Protein AF-0000000065904535 (afdb_homodimer)

Secondary structure (DSSP, 8-state):
-----PPP-HHHHHHHTT----HHHHHHHHHHHH--S---HHHHHHHHHHH-TT--HHHHHHHHHHHHHTTSEEEE--TTS--EEEETTSPP-EEEEETTT--EEEE--HHHHHHHHHHHHHTTEEEEEEEEEEEEEE---/-----PPP-HHHHHHHTT----HHHHHHHHHHHH--S---HHHHHHHHHHH-TT--HHHHHHHHHHHHHTTSEEEE--TTS--EEEETTSPP-EEEEETTT--EEEE--HHHHHHHHHHHHHTTEEEEEEEEEEEEEE---

pLDDT: mean 90.61, std 12.24, range [27.98, 98.56]

Foldseek 3Di:
DPPPLDQDPLVVLCVVVVHDCDPLLVLLSVCQSPDDWFDALVVSVVSSCVVPVVDDSVNSVVSVVSCVVSVQKDWDDDPPDGITIHGNRDDDWAWEAAPPPRTIDTDDDPVVVVVVQVVQVVVPHGDPDDYDYHYDHDDDD/DPPPLDQDPLVVLCVVVVHDDDPLLVLLVVCQSPDDWFDALVVSVVSSCVVPVVDDSVNSVVSVVSCVVSQQKDWDDDPPDGITIHGRRDDDWAWEAAPPPRTIDTDDDPVVVVVVQVVQVVVPHGDPDDYDYHYDHDDDD

Solvent-accessible surface area (backbone atoms only — not comparable to full-atom values): 16305 Å² total; per-residue (Å²): 128,82,67,74,74,61,72,68,58,60,66,57,54,38,46,75,70,71,42,81,82,44,71,66,53,50,49,49,47,51,51,57,71,67,56,85,58,46,49,34,68,67,54,51,36,55,57,39,32,73,76,40,73,83,57,50,64,64,57,48,52,52,53,50,50,55,36,36,76,69,57,52,34,40,79,41,77,51,89,95,53,72,49,25,37,37,71,52,49,61,78,88,65,35,40,36,34,31,72,83,80,64,49,56,44,79,46,79,51,70,66,53,51,50,51,51,50,52,52,36,44,75,74,45,27,40,77,77,50,71,47,46,41,37,37,21,40,71,55,81,126,128,81,68,74,73,62,72,67,58,60,66,56,55,38,46,74,68,71,42,82,84,45,72,66,53,49,49,48,48,52,50,58,72,68,56,85,61,46,48,33,70,65,54,51,36,54,58,38,32,75,77,40,73,81,56,48,64,65,57,49,52,53,52,50,50,54,35,36,77,69,57,50,33,40,78,41,76,51,89,96,55,73,50,25,38,38,72,51,49,60,79,87,66,35,39,36,34,31,70,84,82,65,48,56,45,79,44,79,52,71,67,54,51,50,50,51,50,52,53,37,43,76,72,45,27,40,75,76,50,72,48,48,42,35,37,22,40,71,54,81,126

Nearest PDB structures (foldseek):
  4raz-assembly1_A  TM=8.937E-01  e=3.074E-16  Magnetospirillum gryphiswaldense MSR-1 v2
  5fd6-assembly2_C  TM=8.976E-01  e=1.213E-15  Rhizobium leguminosarum bv. viciae
  4rb2-assembly1_D  TM=8.023E-01  e=1.006E-15  Magnetospirillum gryphiswaldense MSR-1 v2
  5fd5-assembly2_B  TM=6.521E-01  e=1.140E-15  Rhizobium leguminosarum bv. viciae
  4ray-assembly1_B  TM=5.799E-01  e=1.291E-15  Magnetospirillum gryphiswaldense MSR-1 v2

Organism: Brucella suis biovar 1 (strain 1330) (NCBI:txid204722)

Radius of gyration: 22.16 Å; Cα contacts (8 Å, |Δi|>4): 409; chains: 2; bounding box: 50×58×60 Å

Structure (mmCIF, N/CA/C/O backbone):
data_AF-0000000065904535-model_v1
#
loop_
_entity.id
_entity.type
_entity.pdbx_description
1 polymer 'Ferric uptake regulation protein'
#
loop_
_atom_site.group_PDB
_atom_site.id
_atom_site.type_symbol
_atom_site.label_atom_id
_atom_site.label_alt_id
_atom_site.label_comp_id
_atom_site.label_asym_id
_atom_site.label_entity_id
_atom_site.label_seq_id
_atom_site.pdbx_PDB_ins_code
_atom_site.Cartn_x
_atom_site.Cartn_y
_atom_site.Cartn_z
_atom_site.occupancy
_atom_site.B_iso_or_equiv
_atom_site.auth_seq_id
_atom_site.auth_comp_id
_atom_site.auth_asym_id
_atom_site.auth_atom_id
_atom_site.pdbx_PDB_model_num
ATOM 1 N N . MET A 1 1 ? -24.844 -19.578 -5.465 1 28.11 1 MET A N 1
ATOM 2 C CA . MET A 1 1 ? -24.016 -20.562 -6.156 1 28.11 1 MET A CA 1
ATOM 3 C C . MET A 1 1 ? -22.562 -20.094 -6.207 1 28.11 1 MET A C 1
ATOM 5 O O . MET A 1 1 ? -22.266 -19.031 -6.742 1 28.11 1 MET A O 1
ATOM 9 N N . ASN A 1 2 ? -21.703 -20.344 -5.258 1 34.56 2 ASN A N 1
ATOM 10 C CA . ASN A 1 2 ? -20.297 -19.953 -5.18 1 34.56 2 ASN A CA 1
ATOM 11 C C . ASN A 1 2 ? -19.547 -20.297 -6.465 1 34.56 2 ASN A C 1
ATOM 13 O O . ASN A 1 2 ? -19.438 -21.469 -6.828 1 34.56 2 ASN A O 1
ATOM 17 N N . LYS A 1 3 ? -19.891 -19.641 -7.477 1 41.75 3 LYS A N 1
ATOM 18 C CA . LYS A 1 3 ? -19.25 -20.062 -8.719 1 41.75 3 LYS A CA 1
ATOM 19 C C . LYS A 1 3 ? -17.844 -20.594 -8.477 1 41.75 3 LYS A C 1
ATOM 21 O O . LYS A 1 3 ? -17.047 -19.953 -7.773 1 41.75 3 LYS A O 1
ATOM 26 N N . PRO A 1 4 ? -17.594 -21.781 -8.836 1 43.75 4 PRO A N 1
ATOM 27 C CA . PRO A 1 4 ? -16.25 -22.344 -8.625 1 43.75 4 PRO A CA 1
ATOM 28 C C . PRO A 1 4 ? -15.141 -21.422 -9.125 1 43.75 4 PRO A C 1
ATOM 30 O O . PRO A 1 4 ? -15.352 -20.656 -10.078 1 43.75 4 PRO A O 1
ATOM 33 N N . TYR A 1 5 ? -14.242 -20.938 -8.305 1 53.03 5 TYR A N 1
ATOM 34 C CA . TYR A 1 5 ? -13.109 -20.094 -8.625 1 53.03 5 TYR A CA 1
ATOM 35 C C . TYR A 1 5 ? -12.367 -20.609 -9.852 1 53.03 5 TYR A C 1
ATOM 37 O O . TYR A 1 5 ? -11.953 -21.766 -9.891 1 53.03 5 TYR A O 1
ATOM 45 N N . THR A 1 6 ? -12.789 -20.25 -11.102 1 58.94 6 THR A N 1
ATOM 46 C CA . THR A 1 6 ? -12.008 -20.672 -12.258 1 58.94 6 THR A CA 1
ATOM 47 C C . THR A 1 6 ? -10.812 -19.75 -12.477 1 58.94 6 THR A C 1
ATOM 49 O O . THR A 1 6 ? -10.953 -18.531 -12.445 1 58.94 6 THR A O 1
ATOM 52 N N . LYS A 1 7 ? -9.586 -20.297 -12.367 1 69.38 7 LYS A N 1
ATOM 53 C CA . LYS A 1 7 ? -8.352 -19.594 -12.695 1 69.38 7 LYS A CA 1
ATOM 54 C C . LYS A 1 7 ? -8.469 -18.891 -14.047 1 69.38 7 LYS A C 1
ATOM 56 O O . LYS A 1 7 ? -9.039 -19.438 -14.984 1 69.38 7 LYS A O 1
ATOM 61 N N . PRO A 1 8 ? -8.172 -17.609 -14.031 1 71.75 8 PRO A N 1
ATOM 62 C CA . PRO A 1 8 ? -8.203 -16.938 -15.328 1 71.75 8 PRO A CA 1
ATOM 63 C C . PRO A 1 8 ? -7.438 -17.703 -16.406 1 71.75 8 PRO A C 1
ATOM 65 O O . PRO A 1 8 ? -6.426 -18.344 -16.109 1 71.75 8 PRO A O 1
ATOM 68 N N . ASP A 1 9 ? -8.062 -17.781 -17.531 1 84.44 9 ASP A N 1
ATOM 69 C CA . ASP A 1 9 ? -7.34 -18.281 -18.688 1 84.44 9 ASP A CA 1
ATOM 70 C C . ASP A 1 9 ? -6.363 -17.234 -19.219 1 84.44 9 ASP A C 1
ATOM 72 O O . ASP A 1 9 ? -6.73 -16.406 -20.062 1 84.44 9 ASP A O 1
ATOM 76 N N . TYR A 1 10 ? -5.078 -17.281 -18.719 1 89.56 10 TYR A N 1
ATOM 77 C CA . TYR A 1 10 ? -4.074 -16.281 -19.062 1 89.56 10 TYR A CA 1
ATOM 78 C C . TYR A 1 10 ? -3.842 -16.234 -20.562 1 89.56 10 TYR A C 1
ATOM 80 O O . TYR A 1 10 ? -3.668 -15.164 -21.141 1 89.56 10 TYR A O 1
ATOM 88 N N . GLU A 1 11 ? -3.854 -17.391 -21.141 1 91 11 GLU A N 1
ATOM 89 C CA . GLU A 1 11 ? -3.643 -17.453 -22.578 1 91 11 GLU A CA 1
ATOM 90 C C . GLU A 1 11 ? -4.754 -16.719 -23.328 1 91 11 GLU A C 1
ATOM 92 O O . GLU A 1 11 ? -4.488 -15.969 -24.266 1 91 11 GLU A O 1
ATOM 97 N N . GLN A 1 12 ? -5.91 -16.984 -22.906 1 91.56 12 GLN A N 1
ATOM 98 C CA . GLN A 1 12 ? -7.051 -16.328 -23.531 1 91.56 12 GLN A CA 1
ATOM 99 C C . GLN A 1 12 ? -6.984 -14.812 -23.344 1 91.56 12 GLN A C 1
ATOM 101 O O . GLN A 1 12 ? -7.336 -14.055 -24.266 1 91.56 12 GLN A O 1
ATOM 106 N N . GLU A 1 13 ? -6.566 -14.477 -22.172 1 90.75 13 GLU A N 1
ATOM 107 C CA . GLU A 1 13 ? -6.449 -13.039 -21.922 1 90.75 13 GLU A CA 1
ATOM 108 C C . GLU A 1 13 ? -5.434 -12.391 -22.844 1 90.75 13 GLU A C 1
ATOM 110 O O . GLU A 1 13 ? -5.664 -11.289 -23.344 1 90.75 13 GLU A O 1
ATOM 115 N N . LEU A 1 14 ? -4.301 -13.016 -23.094 1 92.25 14 LEU A N 1
ATOM 116 C CA . LEU A 1 14 ? -3.283 -12.492 -24 1 92.25 14 LEU A CA 1
ATOM 117 C C . LEU A 1 14 ? -3.789 -12.484 -25.438 1 92.25 14 LEU A C 1
ATOM 119 O O . LEU A 1 14 ? -3.557 -11.516 -26.172 1 92.25 14 LEU A O 1
ATOM 123 N N . ARG A 1 15 ? -4.539 -13.461 -25.812 1 92 15 ARG A N 1
ATOM 124 C CA . ARG A 1 15 ? -5.098 -13.523 -27.156 1 92 15 ARG A CA 1
ATOM 125 C C . ARG A 1 15 ? -6.094 -12.391 -27.391 1 92 15 ARG A C 1
ATOM 127 O O . ARG A 1 15 ? -6.102 -11.773 -28.453 1 92 15 ARG A O 1
ATOM 134 N N . ARG A 1 16 ? -6.824 -12.164 -26.422 1 90.44 16 ARG A N 1
ATOM 135 C CA . ARG A 1 16 ? -7.812 -11.094 -26.5 1 90.44 16 ARG A CA 1
ATOM 136 C C . ARG A 1 16 ? -7.137 -9.734 -26.641 1 90.44 16 ARG A C 1
ATOM 138 O O . ARG A 1 16 ? -7.703 -8.812 -27.234 1 90.44 16 ARG A O 1
ATOM 145 N N . ALA A 1 17 ? -5.98 -9.703 -26.141 1 88.81 17 ALA A N 1
ATOM 146 C CA . ALA A 1 17 ? -5.207 -8.469 -26.234 1 88.81 17 ALA A CA 1
ATOM 147 C C . ALA A 1 17 ? -4.461 -8.383 -27.562 1 88.81 17 ALA A C 1
ATOM 149 O O . ALA A 1 17 ? -3.719 -7.43 -27.797 1 88.81 17 ALA A O 1
ATOM 150 N N . GLY A 1 18 ? -4.547 -9.422 -28.406 1 92.31 18 GLY A N 1
ATOM 151 C CA . GLY A 1 18 ? -3.881 -9.43 -29.703 1 92.31 18 GLY A CA 1
ATOM 152 C C . GLY A 1 18 ? -2.428 -9.859 -29.609 1 92.31 18 GLY A C 1
ATOM 153 O O . GLY A 1 18 ? -1.636 -9.562 -30.516 1 92.31 18 GLY A O 1
ATOM 154 N N . VAL A 1 19 ? -2.137 -10.445 -28.516 1 93.25 19 VAL A N 1
ATOM 155 C CA . VAL A 1 19 ? -0.746 -10.836 -28.312 1 93.25 19 VAL A CA 1
ATOM 156 C C . VAL A 1 19 ? -0.559 -12.305 -28.688 1 93.25 19 VAL A C 1
ATOM 158 O O . VAL A 1 19 ? -1.355 -13.156 -28.281 1 93.25 19 VAL A O 1
ATOM 161 N N . ARG A 1 20 ? 0.466 -12.562 -29.484 1 93.44 20 ARG A N 1
ATOM 162 C CA . ARG A 1 20 ? 0.804 -13.93 -29.875 1 93.44 20 ARG A CA 1
ATOM 163 C C . ARG A 1 20 ? 1.342 -14.711 -28.688 1 93.44 20 ARG A C 1
ATOM 165 O O . ARG A 1 20 ? 2.139 -14.195 -27.891 1 93.44 20 ARG A O 1
ATOM 172 N N . ILE A 1 21 ? 0.917 -15.938 -28.656 1 96 21 ILE A N 1
ATOM 173 C CA . ILE A 1 21 ? 1.426 -16.812 -27.609 1 96 21 ILE A CA 1
ATOM 174 C C . ILE A 1 21 ? 2.674 -17.547 -28.109 1 96 21 ILE A C 1
ATOM 176 O O . ILE A 1 21 ? 2.574 -18.547 -28.812 1 96 21 ILE A O 1
ATOM 180 N N . THR A 1 22 ? 3.793 -17.062 -27.734 1 95.81 22 THR A N 1
ATOM 181 C CA . THR A 1 22 ? 5.066 -17.688 -28.047 1 95.81 22 THR A CA 1
ATOM 182 C C . THR A 1 22 ? 5.438 -18.719 -26.984 1 95.81 22 THR A C 1
ATOM 184 O O . THR A 1 22 ? 4.762 -18.828 -25.953 1 95.81 22 THR A O 1
ATOM 187 N N . ARG A 1 23 ? 6.418 -19.484 -27.266 1 95.94 23 ARG A N 1
ATOM 188 C CA . ARG A 1 23 ? 6.867 -20.484 -26.312 1 95.94 23 ARG A CA 1
ATOM 189 C C . ARG A 1 23 ? 7.281 -19.828 -25 1 95.94 23 ARG A C 1
ATOM 191 O O . ARG A 1 23 ? 6.852 -20.266 -23.922 1 95.94 23 ARG A O 1
ATOM 198 N N . PRO A 1 24 ? 8.047 -18.75 -25.047 1 96.69 24 PRO A N 1
ATOM 199 C CA . PRO A 1 24 ? 8.406 -18.094 -23.781 1 96.69 24 PRO A CA 1
ATOM 200 C C . PRO A 1 24 ? 7.188 -17.625 -23 1 96.69 24 PRO A C 1
ATOM 202 O O . PRO A 1 24 ? 7.117 -17.844 -21.781 1 96.69 24 PRO A O 1
ATOM 205 N N . ARG A 1 25 ? 6.262 -17.078 -23.641 1 96.56 25 ARG A N 1
ATOM 206 C CA . ARG A 1 25 ? 5.062 -16.594 -22.969 1 96.56 25 ARG A CA 1
ATOM 207 C C . ARG A 1 25 ? 4.281 -17.75 -22.359 1 96.56 25 ARG A C 1
ATOM 209 O O . ARG A 1 25 ? 3.762 -17.641 -21.25 1 96.56 25 ARG A O 1
ATOM 216 N N . ARG A 1 26 ? 4.176 -18.812 -23.078 1 96.38 26 ARG A N 1
ATOM 217 C CA . ARG A 1 26 ? 3.475 -19.984 -22.562 1 96.38 26 ARG A CA 1
ATOM 218 C C . ARG A 1 26 ? 4.121 -20.484 -21.281 1 96.38 26 ARG A C 1
ATOM 220 O O . ARG A 1 26 ? 3.422 -20.844 -20.328 1 96.38 26 ARG A O 1
ATOM 227 N N . ILE A 1 27 ? 5.398 -20.484 -21.234 1 97.31 27 ILE A N 1
ATOM 228 C CA . ILE A 1 27 ? 6.129 -20.922 -20.047 1 97.31 27 ILE A CA 1
ATOM 229 C C . ILE A 1 27 ? 5.793 -20 -18.875 1 97.31 27 ILE A C 1
ATOM 231 O O . ILE A 1 27 ? 5.5 -20.484 -17.766 1 97.31 27 ILE A O 1
ATOM 235 N N . ILE A 1 28 ? 5.805 -18.734 -19.109 1 96.81 28 ILE A N 1
ATOM 236 C CA . ILE A 1 28 ? 5.504 -17.766 -18.078 1 96.81 28 ILE A CA 1
ATOM 237 C C . ILE A 1 28 ? 4.07 -17.938 -17.594 1 96.81 28 ILE A C 1
ATOM 239 O O . ILE A 1 28 ? 3.805 -17.922 -16.391 1 96.81 28 ILE A O 1
ATOM 243 N N . LEU A 1 29 ? 3.154 -18.156 -18.516 1 95.44 29 LEU A N 1
ATOM 244 C CA . LEU A 1 29 ? 1.753 -18.359 -18.172 1 95.44 29 LEU A CA 1
ATOM 245 C C . LEU A 1 29 ? 1.586 -19.609 -17.312 1 95.44 29 LEU A C 1
ATOM 247 O O . LEU A 1 29 ? 0.829 -19.594 -16.344 1 95.44 29 LEU A O 1
ATOM 251 N N . ASN A 1 30 ? 2.299 -20.641 -17.656 1 94.62 30 ASN A N 1
ATOM 252 C CA . ASN A 1 30 ? 2.236 -21.875 -16.875 1 94.62 30 ASN A CA 1
ATOM 253 C C . ASN A 1 30 ? 2.752 -21.672 -15.461 1 94.62 30 ASN A C 1
ATOM 255 O O . ASN A 1 30 ? 2.162 -22.172 -14.5 1 94.62 30 ASN A O 1
ATOM 259 N N . ILE A 1 31 ? 3.818 -20.969 -15.391 1 94.69 31 ILE A N 1
ATOM 260 C CA . ILE A 1 31 ? 4.391 -20.672 -14.078 1 94.69 31 ILE A CA 1
ATOM 261 C C . ILE A 1 31 ? 3.377 -19.891 -13.242 1 94.69 31 ILE A C 1
ATOM 263 O O . ILE A 1 31 ? 3.145 -20.219 -12.078 1 94.69 31 ILE A O 1
ATOM 267 N N . LEU A 1 32 ? 2.734 -18.891 -13.836 1 92.75 32 LEU A N 1
ATOM 268 C CA . LEU A 1 32 ? 1.752 -18.062 -13.133 1 92.75 32 LEU A CA 1
ATOM 269 C C . LEU A 1 32 ? 0.545 -18.906 -12.719 1 92.75 32 LEU A C 1
ATOM 271 O O . LEU A 1 32 ? 0.01 -18.734 -11.625 1 92.75 32 LEU A O 1
ATOM 275 N N . ASN A 1 33 ? 0.202 -19.797 -13.547 1 89 33 ASN A N 1
ATOM 276 C CA . ASN A 1 33 ? -0.932 -20.672 -13.273 1 89 33 ASN A CA 1
ATOM 277 C C . ASN A 1 33 ? -0.672 -21.562 -12.055 1 89 33 ASN A C 1
ATOM 279 O O . ASN A 1 33 ? -1.597 -21.891 -11.305 1 89 33 ASN A O 1
ATOM 283 N N . GLU A 1 34 ? 0.55 -21.859 -11.875 1 88.25 34 GLU A N 1
ATOM 284 C CA . GLU A 1 34 ? 0.904 -22.812 -10.82 1 88.25 34 GLU A CA 1
ATOM 285 C C . GLU A 1 34 ? 1.361 -22.078 -9.562 1 88.25 34 GLU A C 1
ATOM 287 O O . GLU A 1 34 ? 1.604 -22.719 -8.531 1 88.25 34 GLU A O 1
ATOM 292 N N . THR A 1 35 ? 1.508 -20.891 -9.68 1 86.31 35 THR A N 1
ATOM 293 C CA . THR A 1 35 ? 2.092 -20.109 -8.594 1 86.31 35 THR A CA 1
ATOM 294 C C . THR A 1 35 ? 1.063 -19.859 -7.492 1 86.31 35 THR A C 1
ATOM 296 O O . THR A 1 35 ? -0.045 -19.391 -7.766 1 86.31 35 THR A O 1
ATOM 299 N N . GLU A 1 36 ? 1.493 -20.141 -6.164 1 83.19 36 GLU A N 1
ATOM 300 C CA . GLU A 1 36 ? 0.661 -19.891 -4.992 1 83.19 36 GLU A CA 1
ATOM 301 C C . GLU A 1 36 ? 1.373 -18.969 -3.998 1 83.19 36 GLU A C 1
ATOM 303 O O . GLU A 1 36 ? 0.772 -18.516 -3.021 1 83.19 36 GLU A O 1
ATOM 308 N N . ASP A 1 37 ? 2.641 -18.578 -4.199 1 87.69 37 ASP A N 1
ATOM 309 C CA . ASP A 1 37 ? 3.494 -17.891 -3.23 1 87.69 37 ASP A CA 1
ATOM 310 C C . ASP A 1 37 ? 3.674 -16.422 -3.594 1 87.69 37 ASP A C 1
ATOM 312 O O . ASP A 1 37 ? 4.543 -15.742 -3.043 1 87.69 37 ASP A O 1
ATOM 316 N N . HIS A 1 38 ? 3.008 -15.797 -4.504 1 92.25 38 HIS A N 1
ATOM 317 C CA . HIS A 1 38 ? 3.09 -14.398 -4.902 1 92.25 38 HIS A CA 1
ATOM 318 C C . HIS A 1 38 ? 4.508 -14.023 -5.32 1 92.25 38 HIS A C 1
ATOM 320 O O . HIS A 1 38 ? 5.133 -13.156 -4.711 1 92.25 38 HIS A O 1
ATOM 326 N N . PRO A 1 39 ? 5.094 -14.531 -6.273 1 93.06 39 PRO A N 1
ATOM 327 C CA . PRO A 1 39 ? 6.465 -14.234 -6.691 1 93.06 39 PRO A CA 1
ATOM 328 C C . PRO A 1 39 ? 6.625 -12.812 -7.223 1 93.06 39 PRO A C 1
ATOM 330 O O . PRO A 1 39 ? 5.645 -12.188 -7.629 1 93.06 39 PRO A O 1
ATOM 333 N N . ASP A 1 40 ? 7.867 -12.297 -7.086 1 93.69 40 ASP A N 1
ATOM 334 C CA . ASP A 1 40 ? 8.18 -11.102 -7.855 1 93.69 40 ASP A CA 1
ATOM 335 C C . ASP A 1 40 ? 8.672 -11.453 -9.258 1 93.69 40 ASP A C 1
ATOM 337 O O . ASP A 1 40 ? 8.773 -12.633 -9.602 1 93.69 40 ASP A O 1
ATOM 341 N N . ALA A 1 41 ? 8.961 -10.5 -10.062 1 95 41 ALA A N 1
ATOM 342 C CA . ALA A 1 41 ? 9.336 -10.719 -11.453 1 95 41 ALA A CA 1
ATOM 343 C C . ALA A 1 41 ? 10.625 -11.531 -11.555 1 95 41 ALA A C 1
ATOM 345 O O . ALA A 1 41 ? 10.75 -12.414 -12.406 1 95 41 ALA A O 1
ATOM 346 N N . LEU A 1 42 ? 11.555 -11.273 -10.672 1 95.25 42 LEU A N 1
ATOM 347 C CA . LEU A 1 42 ? 12.828 -11.977 -10.695 1 95.25 42 LEU A CA 1
ATOM 348 C C . LEU A 1 42 ? 12.641 -13.453 -10.375 1 95.25 42 LEU A C 1
ATOM 350 O O . LEU A 1 42 ? 13.289 -14.32 -10.961 1 95.25 42 LEU A O 1
ATOM 354 N N . GLU A 1 43 ? 11.828 -13.711 -9.461 1 95.31 43 GLU A N 1
ATOM 355 C CA . GLU A 1 43 ? 11.523 -15.094 -9.117 1 95.31 43 GLU A CA 1
ATOM 356 C C . GLU A 1 43 ? 10.859 -15.82 -10.281 1 95.31 43 GLU A C 1
ATOM 358 O O . GLU A 1 43 ? 11.195 -16.969 -10.57 1 95.31 43 GLU A O 1
ATOM 363 N N . ILE A 1 44 ? 9.898 -15.18 -10.906 1 96.62 44 ILE A N 1
ATOM 364 C CA . ILE A 1 44 ? 9.258 -15.758 -12.078 1 96.62 44 ILE A CA 1
ATOM 365 C C . ILE A 1 44 ? 10.297 -16.016 -13.172 1 96.62 44 ILE A C 1
ATOM 367 O O . ILE A 1 44 ? 10.289 -17.062 -13.812 1 96.62 44 ILE A O 1
ATOM 371 N N . PHE A 1 45 ? 11.242 -15.008 -13.258 1 97.94 45 PHE A N 1
ATOM 372 C CA . PHE A 1 45 ? 12.32 -15.133 -14.234 1 97.94 45 PHE A CA 1
ATOM 373 C C . PHE A 1 45 ? 13.18 -16.359 -13.938 1 97.94 45 PHE A C 1
ATOM 375 O O . PHE A 1 45 ? 13.469 -17.156 -14.828 1 97.94 45 PHE A O 1
ATOM 382 N N . ARG A 1 46 ? 13.516 -16.547 -12.797 1 97.5 46 ARG A N 1
ATOM 383 C CA . ARG A 1 46 ? 14.344 -17.688 -12.406 1 97.5 46 ARG A CA 1
ATOM 384 C C . ARG A 1 46 ? 13.633 -19.016 -12.703 1 97.5 46 ARG A C 1
ATOM 386 O O . ARG A 1 46 ? 14.242 -19.938 -13.227 1 97.5 46 ARG A O 1
ATOM 393 N N . ARG A 1 47 ? 12.398 -19.062 -12.406 1 97.5 47 ARG A N 1
ATOM 394 C CA . ARG A 1 47 ? 11.625 -20.266 -12.703 1 97.5 47 ARG A CA 1
ATOM 395 C C . ARG A 1 47 ? 11.531 -20.5 -14.211 1 97.5 47 ARG A C 1
ATOM 397 O O . ARG A 1 47 ? 11.617 -21.625 -14.68 1 97.5 47 ARG A O 1
ATOM 404 N N . ALA A 1 48 ? 11.344 -19.453 -14.914 1 98 48 ALA A N 1
ATOM 405 C CA . ALA A 1 48 ? 11.188 -19.531 -16.359 1 98 48 ALA A CA 1
ATOM 406 C C . ALA A 1 48 ? 12.477 -20.031 -17.031 1 98 48 ALA A C 1
ATOM 408 O O . ALA A 1 48 ? 12.438 -20.859 -17.922 1 98 48 ALA A O 1
ATOM 409 N N . VAL A 1 49 ? 13.602 -19.516 -16.594 1 97.81 49 VAL A N 1
ATOM 410 C CA . VAL A 1 49 ? 14.875 -19.844 -17.219 1 97.81 49 VAL A CA 1
ATOM 411 C C . VAL A 1 49 ? 15.234 -21.297 -16.953 1 97.81 49 VAL A C 1
ATOM 413 O O . VAL A 1 49 ? 15.945 -21.922 -17.734 1 97.81 49 VAL A O 1
ATOM 416 N N . GLU A 1 50 ? 14.742 -21.828 -15.852 1 97.5 50 GLU A N 1
ATOM 417 C CA . GLU A 1 50 ? 14.93 -23.25 -15.578 1 97.5 50 GLU A CA 1
ATOM 418 C C . GLU A 1 50 ? 14.266 -24.109 -16.641 1 97.5 50 GLU A C 1
ATOM 420 O O . GLU A 1 50 ? 14.734 -25.203 -16.938 1 97.5 50 GLU A O 1
ATOM 425 N N . GLU A 1 51 ? 13.273 -23.641 -17.219 1 96.56 51 GLU A N 1
ATOM 426 C CA . GLU A 1 51 ? 12.562 -24.359 -18.266 1 96.56 51 GLU A CA 1
ATOM 427 C C . GLU A 1 51 ? 13.117 -24.016 -19.656 1 96.56 51 GLU A C 1
ATOM 429 O O . GLU A 1 51 ? 13.219 -24.875 -20.516 1 96.56 51 GLU A O 1
ATOM 434 N N . ASP A 1 52 ? 13.398 -22.797 -19.844 1 97.25 52 ASP A N 1
ATOM 435 C CA . ASP A 1 52 ? 13.938 -22.281 -21.094 1 97.25 52 ASP A CA 1
ATOM 436 C C . ASP A 1 52 ? 14.906 -21.125 -20.844 1 97.25 52 ASP A C 1
ATOM 438 O O . ASP A 1 52 ? 14.484 -20.016 -20.547 1 97.25 52 ASP A O 1
ATOM 442 N N . ASP A 1 53 ? 16.172 -21.359 -21.031 1 96.62 53 ASP A N 1
ATOM 443 C CA . ASP A 1 53 ? 17.203 -20.406 -20.625 1 96.62 53 ASP A CA 1
ATOM 444 C C . ASP A 1 53 ? 17.328 -19.266 -21.625 1 96.62 53 ASP A C 1
ATOM 446 O O . ASP A 1 53 ? 18.141 -18.359 -21.438 1 96.62 53 ASP A O 1
ATOM 450 N N . SER A 1 54 ? 16.531 -19.297 -22.641 1 96.44 54 SER A N 1
ATOM 451 C CA . SER A 1 54 ? 16.562 -18.219 -23.625 1 96.44 54 SER A CA 1
ATOM 452 C C . SER A 1 54 ? 15.633 -17.078 -23.203 1 96.44 54 SER A C 1
ATOM 454 O O . SER A 1 54 ? 15.664 -15.992 -23.781 1 96.44 54 SER A O 1
ATOM 456 N N . ILE A 1 55 ? 14.82 -17.297 -22.203 1 97.88 55 ILE A N 1
ATOM 457 C CA . ILE A 1 55 ? 13.852 -16.312 -21.766 1 97.88 55 ILE A CA 1
ATOM 458 C C . ILE A 1 55 ? 14.57 -15.172 -21.047 1 97.88 55 ILE A C 1
ATOM 460 O O . ILE A 1 55 ? 15.445 -15.406 -20.203 1 97.88 55 ILE A O 1
ATOM 464 N N . SER A 1 56 ? 14.219 -13.945 -21.406 1 97.5 56 SER A N 1
ATOM 465 C CA . SER A 1 56 ? 14.805 -12.766 -20.781 1 97.5 56 SER A CA 1
ATOM 466 C C . SER A 1 56 ? 13.891 -12.195 -19.703 1 97.5 56 SER A C 1
ATOM 468 O O . SER A 1 56 ? 12.688 -12.453 -19.703 1 97.5 56 SER A O 1
ATOM 470 N N . LEU A 1 57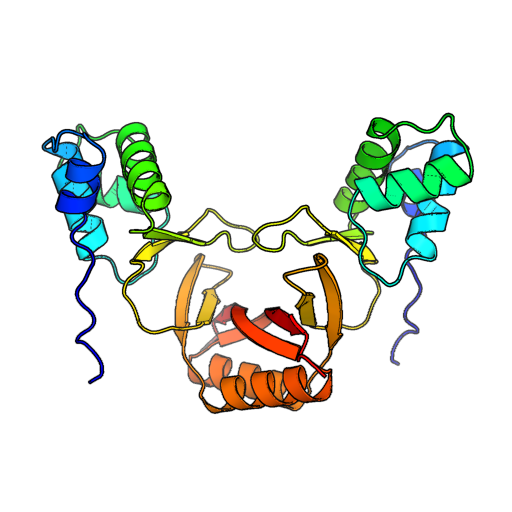 ? 14.523 -11.422 -18.891 1 97.31 57 LEU A N 1
ATOM 471 C CA . LEU A 1 57 ? 13.758 -10.734 -17.859 1 97.31 57 LEU A CA 1
ATOM 472 C C . LEU A 1 57 ? 12.766 -9.758 -18.484 1 97.31 57 LEU A C 1
ATOM 474 O O . LEU A 1 57 ? 11.656 -9.578 -17.969 1 97.31 57 LEU A O 1
ATOM 478 N N . SER A 1 58 ? 13.133 -9.227 -19.562 1 97.31 58 SER A N 1
ATOM 479 C CA . SER A 1 58 ? 12.258 -8.297 -20.281 1 97.31 58 SER A CA 1
ATOM 480 C C . SER A 1 58 ? 10.977 -8.984 -20.75 1 97.31 58 SER A C 1
ATOM 482 O O . SER A 1 58 ? 9.891 -8.422 -20.625 1 97.31 58 SER A O 1
ATOM 484 N N . THR A 1 59 ? 11.102 -10.172 -21.25 1 96.69 59 THR A N 1
ATOM 485 C CA . THR A 1 59 ? 9.938 -10.93 -21.688 1 96.69 59 THR A CA 1
ATOM 486 C C . THR A 1 59 ? 8.992 -11.203 -20.531 1 96.69 59 THR A C 1
ATOM 488 O O . THR A 1 59 ? 7.773 -11.102 -20.672 1 96.69 59 THR A O 1
ATOM 491 N N . VAL A 1 60 ? 9.562 -11.508 -19.375 1 97.62 60 VAL A N 1
ATOM 492 C CA . VAL A 1 60 ? 8.766 -11.75 -18.172 1 97.62 60 VAL A CA 1
ATOM 493 C C . VAL A 1 60 ? 7.988 -10.484 -17.812 1 97.62 60 VAL A C 1
ATOM 495 O O . VAL A 1 60 ? 6.766 -10.523 -17.641 1 97.62 60 VAL A O 1
ATOM 498 N N . TYR A 1 61 ? 8.664 -9.398 -17.75 1 96.62 61 TYR A N 1
ATOM 499 C CA . TYR A 1 61 ? 8.055 -8.125 -17.375 1 96.62 61 TYR A CA 1
ATOM 500 C C . TYR A 1 61 ? 6.934 -7.746 -18.344 1 96.62 61 TYR A C 1
ATOM 502 O O . TYR A 1 61 ? 5.855 -7.328 -17.906 1 96.62 61 TYR A O 1
ATOM 510 N N . ARG A 1 62 ? 7.195 -7.887 -19.547 1 95.25 62 ARG A N 1
ATOM 511 C CA . ARG A 1 62 ? 6.211 -7.508 -20.562 1 95.25 62 ARG A CA 1
ATOM 512 C C . ARG A 1 62 ? 4.973 -8.391 -20.484 1 95.25 62 ARG A C 1
ATOM 514 O O . ARG A 1 62 ? 3.848 -7.914 -20.641 1 95.25 62 ARG A O 1
ATOM 521 N N . THR A 1 63 ? 5.211 -9.656 -20.344 1 96.12 63 THR A N 1
ATOM 522 C CA . THR A 1 63 ? 4.098 -10.594 -20.234 1 96.12 63 THR A CA 1
ATOM 523 C C . THR A 1 63 ? 3.234 -10.281 -19.016 1 96.12 63 THR A C 1
ATOM 525 O O . THR A 1 63 ? 2.008 -10.211 -19.125 1 96.12 63 THR A O 1
ATOM 528 N N . ILE A 1 64 ? 3.889 -10.055 -17.922 1 95.19 64 ILE A N 1
ATOM 529 C CA . ILE A 1 64 ? 3.188 -9.75 -16.688 1 95.19 64 ILE A CA 1
ATOM 530 C C . ILE A 1 64 ? 2.395 -8.453 -16.844 1 95.19 64 ILE A C 1
ATOM 532 O O . ILE A 1 64 ? 1.234 -8.375 -16.438 1 95.19 64 ILE A O 1
ATOM 536 N N . LYS A 1 65 ? 3 -7.473 -17.375 1 94.69 65 LYS A N 1
ATOM 537 C CA . LYS A 1 65 ? 2.359 -6.176 -17.562 1 94.69 65 LYS A CA 1
ATOM 538 C C . LYS A 1 65 ? 1.087 -6.312 -18.406 1 94.69 65 LYS A C 1
ATOM 540 O O . LYS A 1 65 ? 0.062 -5.707 -18.078 1 94.69 65 LYS A O 1
ATOM 545 N N . LEU A 1 66 ? 1.111 -7.094 -19.422 1 94.12 66 LEU A N 1
ATOM 546 C CA . LEU A 1 66 ? -0.045 -7.328 -20.281 1 94.12 66 LEU A CA 1
ATOM 547 C C . LEU A 1 66 ? -1.183 -7.973 -19.5 1 94.12 66 LEU A C 1
ATOM 549 O O . LEU A 1 66 ? -2.344 -7.59 -19.656 1 94.12 66 LEU A O 1
ATOM 553 N N . LEU A 1 67 ? -0.822 -8.906 -18.719 1 94 67 LEU A N 1
ATOM 554 C CA . LEU A 1 67 ? -1.829 -9.594 -17.922 1 94 67 LEU A CA 1
ATOM 555 C C . LEU A 1 67 ? -2.414 -8.672 -16.859 1 94 67 LEU A C 1
ATOM 557 O O . LEU A 1 67 ? -3.609 -8.734 -16.562 1 94 67 LEU A O 1
ATOM 561 N N . GLU A 1 68 ? -1.544 -7.895 -16.297 1 92.5 68 GLU A N 1
ATOM 562 C CA . GLU A 1 68 ? -1.985 -6.918 -15.305 1 92.5 68 GLU A CA 1
ATOM 563 C C . GLU A 1 68 ? -2.979 -5.93 -15.906 1 92.5 68 GLU A C 1
ATOM 565 O O . GLU A 1 68 ? -4.016 -5.637 -15.312 1 92.5 68 GLU A O 1
ATOM 570 N N . GLU A 1 69 ? -2.654 -5.465 -17.047 1 91.69 69 GLU A N 1
ATOM 571 C CA . GLU A 1 69 ? -3.496 -4.496 -17.734 1 91.69 69 GLU A CA 1
ATOM 572 C C . GLU A 1 69 ? -4.875 -5.082 -18.031 1 91.69 69 GLU A C 1
ATOM 574 O O . GLU A 1 69 ? -5.859 -4.344 -18.125 1 91.69 69 GLU A O 1
ATOM 579 N N . ARG A 1 70 ? -4.949 -6.363 -18.109 1 88.88 70 ARG A N 1
ATOM 580 C CA . ARG A 1 70 ? -6.203 -7.039 -18.422 1 88.88 70 ARG A CA 1
ATOM 581 C C . ARG A 1 70 ? -6.922 -7.469 -17.141 1 88.88 70 ARG A C 1
ATOM 583 O O . ARG A 1 70 ? -7.965 -8.125 -17.203 1 88.88 70 ARG A O 1
ATOM 590 N N . GLY A 1 71 ? -6.27 -7.312 -16.078 1 88.62 71 GLY A N 1
ATOM 591 C CA . GLY A 1 71 ? -6.871 -7.648 -14.797 1 88.62 71 GLY A CA 1
ATOM 592 C C . GLY A 1 71 ? -6.754 -9.117 -14.445 1 88.62 71 GLY A C 1
ATOM 593 O O . GLY A 1 71 ? -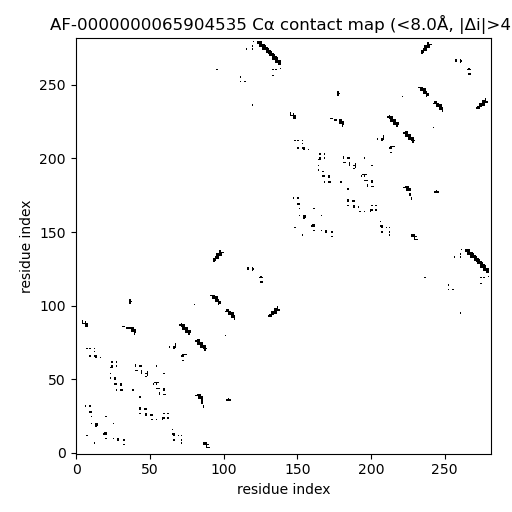7.469 -9.617 -13.57 1 88.62 71 GLY A O 1
ATOM 594 N N . ALA A 1 72 ? -5.91 -9.82 -15.117 1 89.62 72 ALA A N 1
ATOM 595 C CA . ALA A 1 72 ? -5.746 -11.258 -14.883 1 89.62 72 ALA A CA 1
ATOM 596 C C . ALA A 1 72 ? -4.777 -11.516 -13.734 1 89.62 72 ALA A C 1
ATOM 598 O O . ALA A 1 72 ? -4.82 -12.578 -13.109 1 89.62 72 ALA A O 1
ATOM 599 N N . ILE A 1 73 ? -3.92 -10.539 -13.508 1 90.88 73 ILE A N 1
ATOM 600 C CA . ILE A 1 73 ? -2.963 -10.633 -12.406 1 90.88 73 ILE A CA 1
ATOM 601 C C . ILE A 1 73 ? -3.02 -9.352 -11.57 1 90.88 73 ILE A C 1
ATOM 603 O O . ILE A 1 73 ? -3.199 -8.258 -12.109 1 90.88 73 ILE A O 1
ATOM 607 N N . HIS A 1 74 ? -2.865 -9.594 -10.289 1 90.19 74 HIS A N 1
ATOM 608 C CA . HIS A 1 74 ? -2.799 -8.453 -9.375 1 90.19 74 HIS A CA 1
ATOM 609 C C . HIS A 1 74 ? -1.365 -8.195 -8.922 1 90.19 74 HIS A C 1
ATOM 611 O O . HIS A 1 74 ? -0.656 -9.133 -8.539 1 90.19 74 HIS A O 1
ATOM 617 N N . ARG A 1 75 ? -1.004 -6.961 -9.031 1 90.88 75 ARG A N 1
ATOM 618 C CA . ARG A 1 75 ? 0.298 -6.516 -8.547 1 90.88 75 ARG A CA 1
ATOM 619 C C . ARG A 1 75 ? 0.185 -5.914 -7.148 1 90.88 75 ARG A C 1
ATOM 621 O O . ARG A 1 75 ? -0.67 -5.062 -6.902 1 90.88 75 ARG A O 1
ATOM 628 N N . HIS A 1 76 ? 0.966 -6.43 -6.227 1 90.25 76 HIS A N 1
ATOM 629 C CA . HIS A 1 76 ? 1.036 -5.879 -4.875 1 90.25 76 HIS A CA 1
ATOM 630 C C . HIS A 1 76 ? 2.373 -5.188 -4.629 1 90.25 76 HIS A C 1
ATOM 632 O O . HIS A 1 76 ? 3.434 -5.793 -4.816 1 90.25 76 HIS A O 1
ATOM 638 N N . ALA A 1 77 ? 2.299 -3.945 -4.312 1 87.56 77 ALA A N 1
ATOM 639 C CA . ALA A 1 77 ? 3.502 -3.213 -3.932 1 87.56 77 ALA A CA 1
ATOM 640 C C . ALA A 1 77 ? 3.643 -3.145 -2.412 1 87.56 77 ALA A C 1
ATOM 642 O O . ALA A 1 77 ? 3.244 -2.158 -1.789 1 87.56 77 ALA A O 1
ATOM 643 N N . PHE A 1 78 ? 4.184 -4.105 -1.857 1 88.94 78 PHE A N 1
ATOM 644 C CA . PHE A 1 78 ? 4.426 -4.133 -0.419 1 88.94 78 PHE A CA 1
ATOM 645 C C . PHE A 1 78 ? 5.586 -3.215 -0.049 1 88.94 78 PHE A C 1
ATOM 647 O O . PHE A 1 78 ? 6.469 -2.961 -0.872 1 88.94 78 PHE A O 1
ATOM 654 N N . ALA A 1 79 ? 5.574 -2.639 1.144 1 80 79 ALA A N 1
ATOM 655 C CA . ALA A 1 79 ? 6.617 -1.713 1.579 1 80 79 ALA A CA 1
ATOM 656 C C . ALA A 1 79 ? 7.965 -2.42 1.698 1 80 79 ALA A C 1
ATOM 658 O O . ALA A 1 79 ? 8.055 -3.498 2.291 1 80 79 ALA A O 1
ATOM 659 N N . GLY A 1 80 ? 8.969 -1.745 1.062 1 77 80 GLY A N 1
ATOM 660 C CA . GLY A 1 80 ? 10.336 -2.18 1.293 1 77 80 GLY A CA 1
ATOM 661 C C . GLY A 1 80 ? 10.789 -3.256 0.326 1 77 80 GLY A C 1
ATOM 662 O O . GLY A 1 80 ? 11.906 -3.773 0.443 1 77 80 GLY A O 1
ATOM 663 N N . GLY A 1 81 ? 9.953 -3.656 -0.641 1 81.44 81 GLY A N 1
ATOM 664 C CA . GLY A 1 81 ? 10.344 -4.73 -1.538 1 81.44 81 GLY A CA 1
ATOM 665 C C . GLY A 1 81 ? 9.773 -4.586 -2.934 1 81.44 81 GLY A C 1
ATOM 666 O O . GLY A 1 81 ? 9.047 -3.627 -3.215 1 81.44 81 GLY A O 1
ATOM 667 N N . PRO A 1 82 ? 10.234 -5.555 -3.709 1 88.19 82 PRO A N 1
ATOM 668 C CA . PRO A 1 82 ? 9.688 -5.531 -5.066 1 88.19 82 PRO A CA 1
ATOM 669 C C . PRO A 1 82 ? 8.203 -5.879 -5.105 1 88.19 82 PRO A C 1
ATOM 671 O O . PRO A 1 82 ? 7.672 -6.449 -4.152 1 88.19 82 PRO A O 1
ATOM 674 N N . SER A 1 83 ? 7.621 -5.465 -6.184 1 92.06 83 SER A N 1
ATOM 675 C CA . SER A 1 83 ? 6.227 -5.844 -6.383 1 92.06 83 SER A CA 1
ATOM 676 C C . SER A 1 83 ? 6.07 -7.355 -6.492 1 92.06 83 SER A C 1
ATOM 678 O O . SER A 1 83 ? 6.93 -8.031 -7.062 1 92.06 83 SER A O 1
ATOM 680 N N . ARG A 1 84 ? 4.984 -7.766 -5.906 1 93.12 84 ARG A N 1
ATOM 681 C CA . ARG A 1 84 ? 4.617 -9.172 -5.965 1 93.12 84 ARG A CA 1
ATOM 682 C C . ARG A 1 84 ? 3.361 -9.383 -6.801 1 93.12 84 ARG A C 1
ATOM 684 O O . ARG A 1 84 ? 2.498 -8.5 -6.859 1 93.12 84 ARG A O 1
ATOM 691 N N . PHE A 1 85 ? 3.271 -10.562 -7.367 1 91.38 85 PHE A N 1
ATOM 692 C CA . PHE A 1 85 ? 2.168 -10.805 -8.289 1 91.38 85 PHE A CA 1
ATOM 693 C C . PHE A 1 85 ? 1.351 -12.016 -7.84 1 91.38 85 PHE A C 1
ATOM 695 O O . PHE A 1 85 ? 1.907 -13.008 -7.363 1 91.38 85 PHE A O 1
ATOM 702 N N . GLU A 1 86 ? 0.094 -11.805 -7.973 1 89.5 86 GLU A N 1
ATOM 703 C CA . GLU A 1 86 ? -0.838 -12.867 -7.621 1 89.5 86 GLU A CA 1
ATOM 704 C C . GLU A 1 86 ? -1.951 -12.992 -8.656 1 89.5 86 GLU A C 1
ATOM 706 O O . GLU A 1 86 ? -2.307 -12.016 -9.312 1 89.5 86 GLU A O 1
ATOM 711 N N . GLN A 1 87 ? -2.482 -14.25 -8.727 1 84.94 87 GLN A N 1
ATOM 712 C CA . GLN A 1 87 ? -3.637 -14.461 -9.594 1 84.94 87 GLN A CA 1
ATOM 713 C C . GLN A 1 87 ? -4.848 -13.68 -9.102 1 84.94 87 GLN A C 1
ATOM 715 O O . GLN A 1 87 ? -5.082 -13.586 -7.891 1 84.94 87 GLN A O 1
ATOM 720 N N . ALA A 1 88 ? -5.652 -13.188 -10.055 1 78.81 88 ALA A N 1
ATOM 721 C CA . ALA A 1 88 ? -6.805 -12.367 -9.68 1 78.81 88 ALA A CA 1
ATOM 722 C C . ALA A 1 88 ? -7.973 -13.242 -9.234 1 78.81 88 ALA A C 1
ATOM 724 O O . ALA A 1 88 ? -8.914 -12.75 -8.609 1 78.81 88 ALA A O 1
ATOM 725 N N . SER A 1 89 ? -8.055 -14.414 -9.367 1 65.44 89 SER A N 1
ATOM 726 C CA . SER A 1 89 ? -9.258 -15.234 -9.258 1 65.44 89 SER A CA 1
ATOM 727 C C . SER A 1 89 ? -9.398 -15.836 -7.863 1 65.44 89 SER A C 1
ATOM 729 O O . SER A 1 89 ? -10.445 -16.391 -7.52 1 65.44 89 SER A O 1
ATOM 731 N N . GLY A 1 90 ? -8.672 -15.484 -6.922 1 70.44 90 GLY A N 1
ATOM 732 C CA . GLY A 1 90 ? -8.781 -16.188 -5.652 1 70.44 90 GLY A CA 1
ATOM 733 C C . GLY A 1 90 ? -9.648 -15.453 -4.641 1 70.44 90 GLY A C 1
ATOM 734 O O . GLY A 1 90 ? -10.102 -14.336 -4.898 1 70.44 90 GLY A O 1
ATOM 735 N N . ALA A 1 91 ? -10.234 -16.25 -3.648 1 83 91 ALA A N 1
ATOM 736 C CA . ALA A 1 91 ? -10.953 -15.672 -2.51 1 83 91 ALA A CA 1
ATOM 737 C C . ALA A 1 91 ? -10.141 -14.555 -1.858 1 83 91 ALA A C 1
ATOM 739 O O . ALA A 1 91 ? -8.906 -14.602 -1.851 1 83 91 ALA A O 1
ATOM 740 N N . HIS A 1 92 ? -10.914 -13.555 -1.478 1 90.38 92 HIS A N 1
ATOM 741 C CA . HIS A 1 92 ? -10.258 -12.461 -0.774 1 90.38 92 HIS A CA 1
ATOM 742 C C . HIS A 1 92 ? -9.453 -12.969 0.417 1 90.38 92 HIS A C 1
ATOM 744 O O . HIS A 1 92 ? -9.922 -13.836 1.159 1 90.38 92 HIS A O 1
ATOM 750 N N . HIS A 1 93 ? -8.297 -12.492 0.53 1 94.44 93 HIS A N 1
ATOM 751 C CA . HIS A 1 93 ? -7.414 -12.781 1.657 1 94.44 93 HIS A CA 1
ATOM 752 C C . HIS A 1 93 ? -6.488 -11.609 1.953 1 94.44 93 HIS A C 1
ATOM 754 O O . HIS A 1 93 ? -6.402 -10.664 1.162 1 94.44 93 HIS A O 1
ATOM 760 N N . ASP A 1 94 ? -5.953 -11.672 3.162 1 96.25 94 ASP A N 1
ATOM 761 C CA . ASP A 1 94 ? -4.977 -10.672 3.582 1 96.25 94 ASP A CA 1
ATOM 762 C C . ASP A 1 94 ? -3.568 -11.258 3.615 1 96.25 94 ASP A C 1
ATOM 764 O O . ASP A 1 94 ? -3.379 -12.445 3.352 1 96.25 94 ASP A O 1
ATOM 768 N N . HIS A 1 95 ? -2.594 -10.352 3.928 1 96.44 95 HIS A N 1
ATOM 769 C CA . HIS A 1 95 ? -1.223 -10.805 3.73 1 96.44 95 HIS A CA 1
ATOM 770 C C . HIS A 1 95 ? -0.379 -10.578 4.98 1 96.44 95 HIS A C 1
ATOM 772 O O . HIS A 1 95 ? -0.473 -9.516 5.609 1 96.44 95 HIS A O 1
ATOM 778 N N . ILE A 1 96 ? 0.42 -11.555 5.344 1 96.69 96 ILE A N 1
ATOM 779 C CA . ILE A 1 96 ? 1.571 -11.43 6.23 1 96.69 96 ILE A CA 1
ATOM 780 C C . ILE A 1 96 ? 2.859 -11.438 5.41 1 96.69 96 ILE A C 1
ATOM 782 O O . ILE A 1 96 ? 3.07 -12.328 4.582 1 96.69 96 ILE A O 1
ATOM 786 N N . ILE A 1 97 ? 3.646 -10.43 5.598 1 96.12 97 ILE A N 1
ATOM 787 C CA . ILE A 1 97 ? 4.922 -10.352 4.895 1 96.12 97 ILE A CA 1
ATOM 788 C C . ILE A 1 97 ? 6.066 -10.594 5.875 1 96.12 97 ILE A C 1
ATOM 790 O O . ILE A 1 97 ? 6.215 -9.867 6.859 1 96.12 97 ILE A O 1
ATOM 794 N N . ASP A 1 98 ? 6.824 -11.57 5.641 1 95.38 98 ASP A N 1
ATOM 795 C CA . ASP A 1 98 ? 8.047 -11.797 6.402 1 95.38 98 ASP A CA 1
ATOM 796 C C . ASP A 1 98 ? 9.133 -10.797 6.012 1 95.38 98 ASP A C 1
ATOM 798 O O . ASP A 1 98 ? 9.641 -10.836 4.887 1 95.38 98 ASP A O 1
ATOM 802 N N . MET A 1 99 ? 9.57 -10.062 6.918 1 94.56 99 MET A N 1
ATOM 803 C CA . MET A 1 99 ? 10.453 -8.945 6.602 1 94.56 99 MET A CA 1
ATOM 804 C C . MET A 1 99 ? 11.875 -9.438 6.352 1 94.56 99 MET A C 1
ATOM 806 O O . MET A 1 99 ? 12.688 -8.734 5.746 1 94.56 99 MET A O 1
ATOM 810 N N . ASP A 1 100 ? 12.211 -10.602 6.746 1 93.5 100 ASP A N 1
ATOM 811 C CA . ASP A 1 100 ? 13.555 -11.148 6.555 1 93.5 100 ASP A CA 1
ATOM 812 C C . ASP A 1 100 ? 13.672 -11.844 5.203 1 93.5 100 ASP A C 1
ATOM 814 O O . ASP A 1 100 ? 14.617 -11.594 4.449 1 93.5 100 ASP A O 1
ATOM 818 N N . SER A 1 101 ? 12.75 -12.633 4.848 1 90.19 101 SER A N 1
ATOM 819 C CA . SER A 1 101 ? 12.852 -13.445 3.639 1 90.19 101 SER A CA 1
ATOM 820 C C . SER A 1 101 ? 12.117 -12.781 2.473 1 90.19 101 SER A C 1
ATOM 822 O O . SER A 1 101 ? 12.391 -13.102 1.311 1 90.19 101 SER A O 1
ATOM 824 N N . GLY A 1 102 ? 11.086 -12.047 2.822 1 91.19 102 GLY A N 1
ATOM 825 C CA . GLY A 1 102 ? 10.234 -11.477 1.793 1 91.19 102 GLY A CA 1
ATOM 826 C C . GLY A 1 102 ? 9.062 -12.367 1.433 1 91.19 102 GLY A C 1
ATOM 827 O O . GLY A 1 102 ? 8.211 -11.992 0.625 1 91.19 102 GLY A O 1
ATOM 828 N N . ASP A 1 103 ? 8.953 -13.453 2.092 1 90.19 103 ASP A N 1
ATOM 829 C CA . ASP A 1 103 ? 7.863 -14.375 1.808 1 90.19 103 ASP A CA 1
ATOM 830 C C . ASP A 1 103 ? 6.52 -13.781 2.221 1 90.19 103 ASP A C 1
ATOM 832 O O . ASP A 1 103 ? 6.43 -13.07 3.227 1 90.19 103 ASP A O 1
ATOM 836 N N . VAL A 1 104 ? 5.5 -14.172 1.474 1 93 104 VAL A N 1
ATOM 837 C CA . VAL A 1 104 ? 4.148 -13.695 1.749 1 93 104 VAL A CA 1
ATOM 838 C C . VAL A 1 104 ? 3.254 -14.875 2.131 1 93 104 VAL A C 1
ATOM 840 O O . VAL A 1 104 ? 3.189 -15.875 1.409 1 93 104 VAL A O 1
ATOM 843 N N . VAL A 1 105 ? 2.557 -14.773 3.236 1 93.12 105 VAL A N 1
ATOM 844 C CA . VAL A 1 105 ? 1.615 -15.773 3.73 1 93.12 105 VAL A CA 1
ATOM 845 C C . VAL A 1 105 ? 0.2 -15.203 3.719 1 93.12 105 VAL A C 1
ATOM 847 O O . VAL A 1 105 ? -0.022 -14.07 4.16 1 93.12 105 VAL A O 1
ATOM 850 N N . GLU A 1 106 ? -0.734 -16.031 3.289 1 93.69 106 GLU A N 1
ATOM 851 C CA . GLU A 1 106 ? -2.123 -15.586 3.227 1 93.69 106 GLU A CA 1
ATOM 852 C C . GLU A 1 106 ? -2.879 -15.945 4.5 1 93.69 106 GLU A C 1
ATOM 854 O O . GLU A 1 106 ? -2.605 -16.984 5.117 1 93.69 106 GLU A O 1
ATOM 859 N N . PHE A 1 107 ? -3.836 -15.047 4.812 1 95.94 107 PHE A N 1
ATOM 860 C CA . PHE A 1 107 ? -4.758 -15.367 5.895 1 95.94 107 PHE A CA 1
ATOM 861 C C . PHE A 1 107 ? -6.094 -14.656 5.695 1 95.94 107 PHE A C 1
ATOM 863 O O . PHE A 1 107 ? -6.199 -13.742 4.883 1 95.94 107 PHE A O 1
ATOM 870 N N . HIS A 1 108 ? -7.059 -15.188 6.398 1 96.5 108 HIS A N 1
ATOM 871 C CA . HIS A 1 108 ? -8.398 -14.609 6.402 1 96.5 108 HIS A CA 1
ATOM 872 C C . HIS A 1 108 ? -9.039 -14.719 7.781 1 96.5 108 HIS A C 1
ATOM 874 O O . HIS A 1 108 ? -8.914 -15.75 8.453 1 96.5 108 HIS A O 1
ATOM 880 N N . SER A 1 109 ? -9.672 -13.625 8.18 1 97.75 109 SER A N 1
ATOM 881 C CA . SER A 1 109 ? -10.367 -13.625 9.461 1 97.75 109 SER A CA 1
ATOM 882 C C . SER A 1 109 ? -11.758 -13.016 9.336 1 97.75 109 SER A C 1
ATOM 884 O O . SER A 1 109 ? -11.898 -11.812 9.133 1 97.75 109 SER A O 1
ATOM 886 N N . ASP A 1 110 ? -12.742 -13.867 9.578 1 97.81 110 ASP A N 1
ATOM 887 C CA . ASP A 1 110 ? -14.117 -13.367 9.562 1 97.81 110 ASP A CA 1
ATOM 888 C C . ASP A 1 110 ? -14.344 -12.352 10.672 1 97.81 110 ASP A C 1
ATOM 890 O O . ASP A 1 110 ? -15.125 -11.406 10.508 1 97.81 110 ASP A O 1
ATOM 894 N N . LYS A 1 111 ? -13.711 -12.617 11.727 1 98.19 111 LYS A N 1
ATOM 895 C CA . LYS A 1 111 ? -13.852 -11.711 12.859 1 98.19 111 LYS A CA 1
ATOM 896 C C . LYS A 1 111 ? -13.336 -10.32 12.516 1 98.19 111 LYS A C 1
ATOM 898 O O . LYS A 1 111 ? -13.992 -9.32 12.805 1 98.19 111 LYS A O 1
ATOM 903 N N . ILE A 1 112 ? -12.203 -10.234 11.883 1 98.31 112 ILE A N 1
ATOM 904 C CA . ILE A 1 112 ? -11.633 -8.945 11.492 1 98.31 112 ILE A CA 1
ATOM 905 C C . ILE A 1 112 ? -12.516 -8.289 10.445 1 98.31 112 ILE A C 1
ATOM 907 O O . ILE A 1 112 ? -12.773 -7.082 10.508 1 98.31 112 ILE A O 1
ATOM 911 N N . GLU A 1 113 ? -13 -9.102 9.531 1 98.25 113 GLU A N 1
ATOM 912 C CA . GLU A 1 113 ? -13.898 -8.57 8.508 1 98.25 113 GLU A CA 1
ATOM 913 C C . GLU A 1 113 ? -15.125 -7.91 9.141 1 98.25 113 GLU A C 1
ATOM 915 O O . GLU A 1 113 ? -15.5 -6.801 8.75 1 98.25 113 GLU A O 1
ATOM 920 N N . LYS A 1 114 ? -15.656 -8.586 9.992 1 98.44 114 LYS A N 1
ATOM 921 C CA . LYS A 1 114 ? -16.859 -8.086 10.641 1 98.44 114 LYS A CA 1
ATOM 922 C C . LYS A 1 114 ? -16.578 -6.797 11.406 1 98.44 114 LYS A C 1
ATOM 924 O O . LYS A 1 114 ? -17.359 -5.844 11.336 1 98.44 114 LYS A O 1
ATOM 929 N N . LEU A 1 115 ? -15.508 -6.785 12.148 1 98.44 115 LEU A N 1
ATOM 930 C CA . LEU A 1 115 ? -15.141 -5.598 12.906 1 98.44 115 LEU A CA 1
ATOM 931 C C . LEU A 1 115 ? -14.891 -4.41 11.984 1 98.44 115 LEU A C 1
ATOM 933 O O . LEU A 1 115 ? -15.273 -3.281 12.297 1 98.44 115 LEU A O 1
ATOM 937 N N . GLN A 1 116 ? -14.211 -4.594 10.844 1 98.56 116 GLN A N 1
ATOM 938 C CA . GLN A 1 116 ? -14 -3.537 9.859 1 98.56 116 GLN A CA 1
ATOM 939 C C . GLN A 1 116 ? -15.328 -2.951 9.383 1 98.56 116 GLN A C 1
ATOM 941 O O . GLN A 1 116 ? -15.484 -1.731 9.32 1 98.56 116 GLN A O 1
ATOM 946 N N . GLU A 1 117 ? -16.219 -3.824 9.078 1 98.38 117 GLU A N 1
ATOM 947 C CA . GLU A 1 117 ? -17.531 -3.393 8.602 1 98.38 117 GLU A CA 1
ATOM 948 C C . GLU A 1 117 ? -18.25 -2.562 9.656 1 98.38 117 GLU A C 1
ATOM 950 O O . GLU A 1 117 ? -18.844 -1.525 9.344 1 98.38 117 GLU A O 1
ATOM 955 N N . GLU A 1 118 ? -18.219 -3.041 10.844 1 98.31 118 GLU A N 1
ATOM 956 C CA . GLU A 1 118 ? -18.891 -2.34 11.938 1 98.31 118 GLU A CA 1
ATOM 957 C C . GLU A 1 118 ? -18.297 -0.948 12.148 1 98.31 118 GLU A C 1
ATOM 959 O O . GLU A 1 118 ? -19.031 0.026 12.32 1 98.31 118 GLU A O 1
ATOM 964 N N . ILE A 1 119 ? -17.031 -0.871 12.141 1 97.94 119 ILE A N 1
ATOM 965 C CA . ILE A 1 119 ? -16.344 0.399 12.352 1 97.94 119 ILE A CA 1
ATOM 966 C C . ILE A 1 119 ? -16.672 1.356 11.203 1 97.94 119 ILE A C 1
ATOM 968 O O . ILE A 1 119 ? -17.031 2.514 11.438 1 97.94 119 ILE A O 1
ATOM 972 N N . ALA A 1 120 ? -16.531 0.892 9.969 1 98.12 120 ALA A N 1
ATOM 973 C CA . ALA A 1 120 ? -16.844 1.729 8.82 1 98.12 120 ALA A CA 1
ATOM 974 C C . ALA A 1 120 ? -18.281 2.252 8.891 1 98.12 120 ALA A C 1
ATOM 976 O O . ALA A 1 120 ? -18.516 3.445 8.703 1 98.12 120 ALA A O 1
ATOM 977 N N . ARG A 1 121 ? -19.188 1.389 9.219 1 97.69 121 ARG A N 1
ATOM 978 C CA . ARG A 1 121 ? -20.594 1.766 9.305 1 97.69 121 ARG A CA 1
ATOM 979 C C . ARG A 1 121 ? -20.812 2.814 10.383 1 97.69 121 ARG A C 1
ATOM 981 O O . ARG A 1 121 ? -21.578 3.766 10.188 1 97.69 121 ARG A O 1
ATOM 988 N N . SER A 1 122 ? -20.172 2.609 11.5 1 97.75 122 SER A N 1
ATOM 989 C CA . SER A 1 122 ? -20.328 3.553 12.602 1 97.75 122 SER A CA 1
ATOM 990 C C . SER A 1 122 ? -19.812 4.938 12.219 1 97.75 122 SER A C 1
ATOM 992 O O . SER A 1 122 ? -20.203 5.938 12.828 1 97.75 122 SER A O 1
ATOM 994 N N . LEU A 1 123 ? -19 5.012 11.227 1 96.19 123 LEU A N 1
ATOM 995 C CA . LEU A 1 123 ? -18.422 6.277 10.789 1 96.19 123 LEU A CA 1
ATOM 996 C C . LEU A 1 123 ? -19.109 6.77 9.516 1 96.19 123 LEU A C 1
ATOM 998 O O . LEU A 1 123 ? -18.656 7.734 8.898 1 96.19 123 LEU A O 1
ATOM 1002 N N . GLY A 1 124 ? -20.156 6.039 9.086 1 96.88 124 GLY A N 1
ATOM 1003 C CA . GLY A 1 124 ? -20.984 6.48 7.98 1 96.88 124 GLY A CA 1
ATOM 1004 C C . GLY A 1 124 ? -20.5 5.988 6.629 1 96.88 124 GLY A C 1
ATOM 1005 O O . GLY A 1 124 ? -20.75 6.629 5.605 1 96.88 124 GLY A O 1
ATOM 1006 N N . PHE A 1 125 ? -19.812 4.863 6.621 1 98.06 125 PHE A N 1
ATOM 1007 C CA . PHE A 1 125 ? -19.234 4.375 5.375 1 98.06 125 PHE A CA 1
ATOM 1008 C C . PHE A 1 125 ? -19.641 2.924 5.129 1 98.06 125 PHE A C 1
ATOM 1010 O O . PHE A 1 125 ? -19.984 2.199 6.066 1 98.06 125 PHE A O 1
ATOM 1017 N N . GLU A 1 126 ? -19.578 2.539 3.865 1 98.06 126 GLU A N 1
ATOM 1018 C CA . GLU A 1 126 ? -19.656 1.151 3.418 1 98.06 126 GLU A CA 1
ATOM 1019 C C . GLU A 1 126 ? -18.359 0.73 2.719 1 98.06 126 GLU A C 1
ATOM 1021 O O . GLU A 1 126 ? -17.875 1.43 1.827 1 98.06 126 GLU A O 1
ATOM 1026 N N . ILE A 1 127 ? -17.906 -0.442 3.109 1 98 127 ILE A N 1
ATOM 1027 C CA . ILE A 1 127 ? -16.625 -0.897 2.555 1 98 127 ILE A CA 1
ATOM 1028 C C . ILE A 1 127 ? -16.859 -1.468 1.155 1 98 127 ILE A C 1
ATOM 1030 O O . ILE A 1 127 ? -17.734 -2.303 0.953 1 98 127 ILE A O 1
ATOM 1034 N N . VAL A 1 128 ? -16.141 -1.018 0.186 1 97 128 VAL A N 1
ATOM 1035 C CA . VAL A 1 128 ? -16.094 -1.599 -1.151 1 97 128 VAL A CA 1
ATOM 1036 C C . VAL A 1 128 ? -15 -2.662 -1.221 1 97 128 VAL A C 1
ATOM 1038 O O . VAL A 1 128 ? -15.227 -3.766 -1.721 1 97 128 VAL A O 1
ATOM 1041 N N . HIS A 1 129 ? -13.859 -2.406 -0.744 1 94.94 129 HIS A N 1
ATOM 1042 C CA . HIS A 1 129 ? -12.758 -3.346 -0.581 1 94.94 129 HIS A CA 1
ATOM 1043 C C . HIS A 1 129 ? -11.766 -2.854 0.468 1 94.94 129 HIS A C 1
ATOM 1045 O O . HIS A 1 129 ? -11.93 -1.763 1.019 1 94.94 129 HIS A O 1
ATOM 1051 N N . HIS A 1 130 ? -10.789 -3.697 0.866 1 96.88 130 HIS A N 1
ATOM 1052 C CA . HIS A 1 130 ? -9.789 -3.283 1.842 1 96.88 130 HIS A CA 1
ATOM 1053 C C . HIS A 1 130 ? -8.43 -3.916 1.542 1 96.88 130 HIS A C 1
ATOM 1055 O O . HIS A 1 130 ? -8.336 -4.812 0.703 1 96.88 130 HIS A O 1
ATOM 1061 N N . ARG A 1 131 ? -7.449 -3.381 2.207 1 94.69 131 ARG A N 1
ATOM 1062 C CA . ARG A 1 131 ? -6.094 -3.93 2.217 1 94.69 131 ARG A CA 1
ATOM 1063 C C . ARG A 1 131 ? -5.566 -4.051 3.643 1 94.69 131 ARG A C 1
ATOM 1065 O O . ARG A 1 131 ? -5.633 -3.094 4.418 1 94.69 131 ARG A O 1
ATOM 1072 N N . LEU A 1 132 ? -5.152 -5.227 3.965 1 97.62 132 LEU A N 1
ATOM 1073 C CA . LEU A 1 132 ? -4.527 -5.469 5.258 1 97.62 132 LEU A CA 1
ATOM 1074 C C . LEU A 1 132 ? -3.205 -6.211 5.094 1 97.62 132 LEU A C 1
ATOM 1076 O O . LEU A 1 132 ? -3.182 -7.336 4.586 1 97.62 132 LEU A O 1
ATOM 1080 N N . GLU A 1 133 ? -2.178 -5.559 5.473 1 96.81 133 GLU A N 1
ATOM 1081 C CA . GLU A 1 133 ? -0.825 -6.105 5.406 1 96.81 133 GLU A CA 1
ATOM 1082 C C . GLU A 1 133 ? -0.163 -6.109 6.781 1 96.81 133 GLU A C 1
ATOM 1084 O O . GLU A 1 133 ? -0.083 -5.07 7.441 1 96.81 133 GLU A O 1
ATOM 1089 N N . LEU A 1 134 ? 0.289 -7.246 7.23 1 98.06 134 LEU A N 1
ATOM 1090 C CA . LEU A 1 134 ? 1.059 -7.391 8.461 1 98.06 134 LEU A CA 1
ATOM 1091 C C . LEU A 1 134 ? 2.529 -7.648 8.156 1 98.06 134 LEU A C 1
ATOM 1093 O O . LEU A 1 134 ? 2.867 -8.641 7.504 1 98.06 134 LEU A O 1
ATOM 1097 N N . TYR A 1 135 ? 3.352 -6.77 8.539 1 97.31 135 TYR A N 1
ATOM 1098 C CA . TYR A 1 135 ? 4.793 -6.949 8.406 1 97.31 135 TYR A CA 1
ATOM 1099 C C . TYR A 1 135 ? 5.383 -7.578 9.664 1 97.31 135 TYR A C 1
ATOM 1101 O O . TYR A 1 135 ? 5.32 -6.992 10.75 1 97.31 135 TYR A O 1
ATOM 1109 N N . CYS A 1 136 ? 6.016 -8.688 9.445 1 97.81 136 CYS A N 1
ATOM 1110 C CA . CYS A 1 136 ? 6.305 -9.516 10.609 1 97.81 136 CYS A CA 1
ATOM 1111 C C . CYS A 1 136 ? 7.719 -10.078 10.539 1 97.81 136 CYS A C 1
ATOM 1113 O O . CYS A 1 136 ? 8.352 -10.047 9.477 1 97.81 136 CYS A O 1
ATOM 1115 N N . LYS A 1 137 ? 8.133 -10.57 11.688 1 97.5 137 LYS A N 1
ATOM 1116 C CA . LYS A 1 137 ? 9.297 -11.43 11.828 1 97.5 137 LYS A CA 1
ATOM 1117 C C . LYS A 1 137 ? 8.906 -12.797 12.375 1 97.5 137 LYS A C 1
ATOM 1119 O O . LYS A 1 137 ? 7.977 -12.914 13.18 1 97.5 137 LYS A O 1
ATOM 1124 N N . LYS A 1 138 ? 9.609 -13.758 11.844 1 96.19 138 LYS A N 1
ATOM 1125 C CA . LYS A 1 138 ? 9.336 -15.094 12.359 1 96.19 138 LYS A CA 1
ATOM 1126 C C . LYS A 1 138 ? 9.695 -15.195 13.844 1 96.19 138 LYS A C 1
ATOM 1128 O O . LYS A 1 138 ? 10.711 -14.648 14.281 1 96.19 138 LYS A O 1
ATOM 1133 N N . LEU A 1 139 ? 8.82 -15.836 14.523 1 92.75 139 LEU A N 1
ATOM 1134 C CA . LEU A 1 139 ? 9.117 -16.094 15.93 1 92.75 139 LEU A CA 1
ATOM 1135 C C . LEU A 1 139 ? 10.266 -17.094 16.062 1 92.75 139 LEU A C 1
ATOM 1137 O O . LEU A 1 139 ? 10.383 -18.031 15.273 1 92.75 139 LEU A O 1
ATOM 1141 N N . LYS A 1 140 ? 11.328 -16.609 16.812 1 79.25 140 LYS A N 1
ATOM 1142 C CA . LYS A 1 140 ? 12.445 -17.516 17.062 1 79.25 140 LYS A CA 1
ATOM 1143 C C . LYS A 1 140 ? 11.984 -18.75 17.844 1 79.25 140 LYS A C 1
ATOM 1145 O O . LYS A 1 140 ? 11.211 -18.625 18.797 1 79.25 140 LYS A O 1
ATOM 1150 N N . SER A 1 141 ? 11.891 -19.922 17.172 1 57.78 141 SER A N 1
ATOM 1151 C CA . SER A 1 141 ? 11.766 -21.125 17.969 1 57.78 141 SER A CA 1
ATOM 1152 C C . SER A 1 141 ? 12.734 -21.125 19.141 1 57.78 141 SER A C 1
ATOM 1154 O O . SER A 1 141 ? 13.805 -20.516 19.078 1 57.78 141 SER A O 1
ATOM 1156 N N . MET B 1 1 ? 6.086 6.059 30.562 1 27.98 1 MET B N 1
ATOM 1157 C CA . MET B 1 1 ? 5.832 7.484 30.391 1 27.98 1 MET B CA 1
ATOM 1158 C C . MET B 1 1 ? 5.473 7.793 28.938 1 27.98 1 MET B C 1
ATOM 1160 O O . MET B 1 1 ? 6.246 7.5 28.016 1 27.98 1 MET B O 1
ATOM 1164 N N . ASN B 1 2 ? 4.234 7.754 28.5 1 33.94 2 ASN B N 1
ATOM 1165 C CA . ASN B 1 2 ? 3.76 8.039 27.156 1 33.94 2 ASN B CA 1
ATOM 1166 C C . ASN B 1 2 ? 4.34 9.352 26.625 1 33.94 2 ASN B C 1
ATOM 1168 O O . ASN B 1 2 ? 4.098 10.414 27.188 1 33.94 2 ASN B O 1
ATOM 1172 N N . LYS B 1 3 ? 5.547 9.312 26.406 1 41 3 LYS B N 1
ATOM 1173 C CA . LYS B 1 3 ? 6.129 10.602 26.031 1 41 3 LYS B CA 1
ATOM 1174 C C . LYS B 1 3 ? 5.133 11.438 25.234 1 41 3 LYS B C 1
ATOM 1176 O O . LYS B 1 3 ? 4.516 10.945 24.281 1 41 3 LYS B O 1
ATOM 1181 N N . PRO B 1 4 ? 4.82 12.594 25.672 1 43.44 4 PRO B N 1
ATOM 1182 C CA . PRO B 1 4 ? 3.879 13.438 24.922 1 43.44 4 PRO B CA 1
ATOM 1183 C C . PRO B 1 4 ? 4.23 13.562 23.453 1 43.44 4 PRO B C 1
ATOM 1185 O O . PRO B 1 4 ? 5.402 13.469 23.078 1 43.44 4 PRO B O 1
ATOM 1188 N N . TYR B 1 5 ? 3.371 13.18 22.516 1 52.78 5 TYR B N 1
ATOM 1189 C CA . TYR B 1 5 ? 3.518 13.25 21.062 1 52.78 5 TYR B CA 1
ATOM 1190 C C . TYR B 1 5 ? 4.016 14.617 20.625 1 52.78 5 TYR B C 1
ATOM 1192 O O . TYR B 1 5 ? 3.412 15.641 20.969 1 52.78 5 TYR B O 1
ATOM 1200 N N . THR B 1 6 ? 5.359 14.906 20.625 1 58.44 6 THR B N 1
ATOM 1201 C CA . THR B 1 6 ? 5.805 16.203 20.141 1 58.44 6 THR B CA 1
ATOM 1202 C C . THR B 1 6 ? 5.906 16.188 18.609 1 58.44 6 THR B C 1
ATOM 1204 O O . THR B 1 6 ? 6.453 15.25 18.031 1 58.44 6 THR B O 1
ATOM 1207 N N . LYS B 1 7 ? 5.086 17.016 17.922 1 69.69 7 LYS B N 1
ATOM 1208 C CA . LYS B 1 7 ? 5.172 17.234 16.484 1 69.69 7 LYS B CA 1
ATOM 1209 C C . LYS B 1 7 ? 6.617 17.469 16.047 1 69.69 7 LYS B C 1
ATOM 1211 O O . LYS B 1 7 ? 7.383 18.125 16.734 1 69.69 7 LYS B O 1
ATOM 1216 N N . PRO B 1 8 ? 7.039 16.672 15.078 1 72.06 8 PRO B N 1
ATOM 1217 C CA . PRO B 1 8 ? 8.398 16.938 14.594 1 72.06 8 PRO B CA 1
ATOM 1218 C C . PRO B 1 8 ? 8.641 18.422 14.312 1 72.06 8 PRO B C 1
ATOM 1220 O O . PRO B 1 8 ? 7.73 19.125 13.883 1 72.06 8 PRO B O 1
ATOM 1223 N N . ASP B 1 9 ? 9.773 18.828 14.742 1 84.56 9 ASP B N 1
ATOM 1224 C CA . ASP B 1 9 ? 10.219 20.156 14.336 1 84.56 9 ASP B CA 1
ATOM 1225 C C . ASP B 1 9 ? 10.711 20.156 12.891 1 84.56 9 ASP B C 1
ATOM 1227 O O . ASP B 1 9 ? 11.883 19.891 12.625 1 84.56 9 ASP B O 1
ATOM 1231 N N . TYR B 1 10 ? 9.773 20.453 11.93 1 89.56 10 TYR B N 1
ATOM 1232 C CA . TYR B 1 10 ?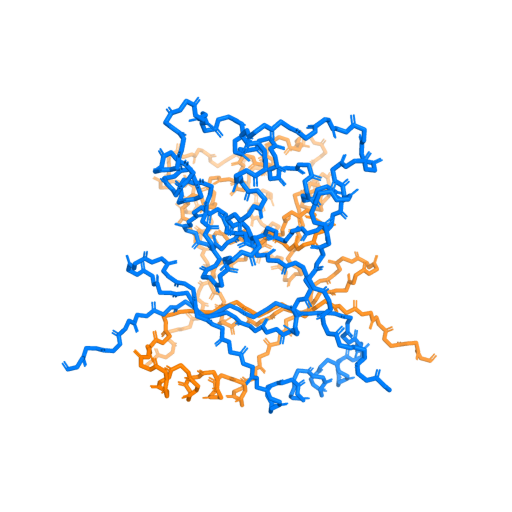 10.07 20.375 10.5 1 89.56 10 TYR B CA 1
ATOM 1233 C C . TYR B 1 10 ? 11.227 21.297 10.133 1 89.56 10 TYR B C 1
ATOM 1235 O O . TYR B 1 10 ? 12.078 20.938 9.312 1 89.56 10 TYR B O 1
ATOM 1243 N N . GLU B 1 11 ? 11.203 22.438 10.758 1 90.94 11 GLU B N 1
ATOM 1244 C CA . GLU B 1 11 ? 12.273 23.391 10.469 1 90.94 11 GLU B CA 1
ATOM 1245 C C . GLU B 1 11 ? 13.633 22.828 10.883 1 90.94 11 GLU B C 1
ATOM 1247 O O . GLU B 1 11 ? 14.609 22.938 10.133 1 90.94 11 GLU B O 1
ATOM 1252 N N . GLN B 1 12 ? 13.633 22.266 12.008 1 91.56 12 GLN B N 1
ATOM 1253 C CA . GLN B 1 12 ? 14.875 21.688 12.492 1 91.56 12 GLN B CA 1
ATOM 1254 C C . GLN B 1 12 ? 15.336 20.547 11.594 1 91.56 12 GLN B C 1
ATOM 1256 O O . GLN B 1 12 ? 16.531 20.391 11.352 1 91.56 12 GLN B O 1
ATOM 1261 N N . GLU B 1 13 ? 14.352 19.812 11.18 1 90.69 13 GLU B N 1
ATOM 1262 C CA . GLU B 1 13 ? 14.695 18.703 10.289 1 90.69 13 GLU B CA 1
ATOM 1263 C C . GLU B 1 13 ? 15.336 19.219 9 1 90.69 13 GLU B C 1
ATOM 1265 O O . GLU B 1 13 ? 16.297 18.625 8.5 1 90.69 13 GLU B O 1
ATOM 1270 N N . LEU B 1 14 ? 14.82 20.281 8.414 1 92.19 14 LEU B N 1
ATOM 1271 C CA . LEU B 1 14 ? 15.375 20.875 7.195 1 92.19 14 LEU B CA 1
ATOM 1272 C C . LEU B 1 14 ? 16.75 21.469 7.457 1 92.19 14 LEU B C 1
ATOM 1274 O O . LEU B 1 14 ? 17.672 21.312 6.645 1 92.19 14 LEU B O 1
ATOM 1278 N N . ARG B 1 15 ? 16.938 22.047 8.594 1 91.94 15 ARG B N 1
ATOM 1279 C CA . ARG B 1 15 ? 18.234 22.625 8.945 1 91.94 15 ARG B CA 1
ATOM 1280 C C . ARG B 1 15 ? 19.297 21.547 9.086 1 91.94 15 ARG B C 1
ATOM 1282 O O . ARG B 1 15 ? 20.422 21.719 8.633 1 91.94 15 ARG B O 1
ATOM 1289 N N . ARG B 1 16 ? 18.906 20.531 9.648 1 90.56 16 ARG B N 1
ATOM 1290 C CA . ARG B 1 16 ? 19.812 19.406 9.828 1 90.56 16 ARG B CA 1
ATOM 1291 C C . ARG B 1 16 ? 20.234 18.812 8.484 1 90.56 16 ARG B C 1
ATOM 1293 O O . ARG B 1 16 ? 21.344 18.281 8.352 1 90.56 16 ARG B O 1
ATOM 1300 N N . ALA B 1 17 ? 19.375 18.984 7.57 1 88.94 17 ALA B N 1
ATOM 1301 C CA . ALA B 1 17 ? 19.672 18.5 6.223 1 88.94 17 ALA B CA 1
ATOM 1302 C C . ALA B 1 17 ? 20.484 19.531 5.438 1 88.94 17 ALA B C 1
ATOM 1304 O O . ALA B 1 17 ? 20.781 19.312 4.262 1 88.94 17 ALA B O 1
ATOM 1305 N N . GLY B 1 18 ? 20.766 20.688 6.027 1 92.38 18 GLY B N 1
ATOM 1306 C CA . GLY B 1 18 ? 21.547 21.719 5.367 1 92.38 18 GLY B CA 1
ATOM 1307 C C . GLY B 1 18 ? 20.719 22.594 4.438 1 92.38 18 GLY B C 1
ATOM 1308 O O . GLY B 1 18 ? 21.266 23.234 3.535 1 92.38 18 GLY B O 1
ATOM 1309 N N . VAL B 1 19 ? 19.469 22.484 4.645 1 93.25 19 VAL B N 1
ATOM 1310 C CA . VAL B 1 19 ? 18.578 23.234 3.756 1 93.25 19 VAL B CA 1
ATOM 1311 C C . VAL B 1 19 ? 18.188 24.547 4.406 1 93.25 19 VAL B C 1
ATOM 1313 O O . VAL B 1 19 ? 17.812 24.594 5.582 1 93.25 19 VAL B O 1
ATOM 1316 N N . ARG B 1 20 ? 18.328 25.625 3.631 1 93.44 20 ARG B N 1
ATOM 1317 C CA . ARG B 1 20 ? 17.922 26.953 4.098 1 93.44 20 ARG B CA 1
ATOM 1318 C C . ARG B 1 20 ? 16.406 27.062 4.227 1 93.44 20 ARG B C 1
ATOM 1320 O O . ARG B 1 20 ? 15.672 26.578 3.359 1 93.44 20 ARG B O 1
ATOM 1327 N N . ILE B 1 21 ? 16.047 27.703 5.273 1 95.94 21 ILE B N 1
ATOM 1328 C CA . ILE B 1 21 ? 14.617 27.953 5.461 1 95.94 21 ILE B CA 1
ATOM 1329 C C . ILE B 1 21 ? 14.227 29.266 4.809 1 95.94 21 ILE B C 1
ATOM 1331 O O . ILE B 1 21 ? 14.422 30.344 5.391 1 95.94 21 ILE B O 1
ATOM 1335 N N . THR B 1 22 ? 13.688 29.203 3.658 1 95.75 22 THR B N 1
ATOM 1336 C CA . THR B 1 22 ? 13.172 30.375 2.951 1 95.75 22 THR B CA 1
ATOM 1337 C C . THR B 1 22 ? 11.727 30.641 3.342 1 95.75 22 THR B C 1
ATOM 1339 O O . THR B 1 22 ? 11.109 29.859 4.059 1 95.75 22 THR B O 1
ATOM 1342 N N . ARG B 1 23 ? 11.242 31.75 2.941 1 95.94 23 ARG B N 1
ATOM 1343 C CA . ARG B 1 23 ? 9.859 32.094 3.242 1 95.94 23 ARG B CA 1
ATOM 1344 C C . ARG B 1 23 ? 8.898 31.062 2.668 1 95.94 23 ARG B C 1
ATOM 1346 O O . ARG B 1 23 ? 8.008 30.578 3.369 1 95.94 23 ARG B O 1
ATOM 1353 N N . PRO B 1 24 ? 9.094 30.656 1.424 1 96.69 24 PRO B N 1
ATOM 1354 C CA . PRO B 1 24 ? 8.195 29.625 0.884 1 96.69 24 PRO B CA 1
ATOM 1355 C C . PRO B 1 24 ? 8.234 28.328 1.69 1 96.69 24 PRO B C 1
ATOM 1357 O O . PRO B 1 24 ? 7.18 27.766 1.99 1 96.69 24 PRO B O 1
ATOM 1360 N N . ARG B 1 25 ? 9.367 27.922 2.064 1 96.5 25 ARG B N 1
ATOM 1361 C CA . ARG B 1 25 ? 9.484 26.703 2.84 1 96.5 25 ARG B CA 1
ATOM 1362 C C . ARG B 1 25 ? 8.812 26.844 4.203 1 96.5 25 ARG B C 1
ATOM 1364 O O . ARG B 1 25 ? 8.156 25.906 4.676 1 96.5 25 ARG B O 1
ATOM 1371 N N . ARG B 1 26 ? 9.016 27.969 4.809 1 96.44 26 ARG B N 1
ATOM 1372 C CA . ARG B 1 26 ? 8.383 28.203 6.098 1 96.44 26 ARG B CA 1
ATOM 1373 C C . ARG B 1 26 ? 6.863 28.094 5.988 1 96.44 26 ARG B C 1
ATOM 1375 O O . ARG B 1 26 ? 6.215 27.516 6.863 1 96.44 26 ARG B O 1
ATOM 1382 N N . ILE B 1 27 ? 6.316 28.594 4.957 1 97.31 27 ILE B N 1
ATOM 1383 C CA . ILE B 1 27 ? 4.875 28.531 4.73 1 97.31 27 ILE B CA 1
ATOM 1384 C C . ILE B 1 27 ? 4.438 27.078 4.605 1 97.31 27 ILE B C 1
ATOM 1386 O O . ILE B 1 27 ? 3.457 26.656 5.227 1 97.31 27 ILE B O 1
ATOM 1390 N N . ILE B 1 28 ? 5.16 26.328 3.854 1 96.81 28 ILE B N 1
ATOM 1391 C CA . ILE B 1 28 ? 4.848 24.922 3.643 1 96.81 28 ILE B CA 1
ATOM 1392 C C . ILE B 1 28 ? 4.945 24.172 4.969 1 96.81 28 ILE B C 1
ATOM 1394 O O . ILE B 1 28 ? 4.078 23.344 5.289 1 96.81 28 ILE B O 1
ATOM 1398 N N . LEU B 1 29 ? 5.977 24.453 5.734 1 95.5 29 LEU B N 1
ATOM 1399 C CA . LEU B 1 29 ? 6.16 23.797 7.031 1 95.5 29 LEU B CA 1
ATOM 1400 C C . LEU B 1 29 ? 4.996 24.125 7.965 1 95.5 29 LEU B C 1
ATOM 1402 O O . LEU B 1 29 ? 4.512 23.234 8.672 1 95.5 29 LEU B O 1
ATOM 1406 N N . ASN B 1 30 ? 4.57 25.359 7.938 1 94.69 30 ASN B N 1
ATOM 1407 C CA . ASN B 1 30 ? 3.439 25.766 8.773 1 94.69 30 ASN B CA 1
ATOM 1408 C C . ASN B 1 30 ? 2.164 25.031 8.383 1 94.69 30 ASN B C 1
ATOM 1410 O O . ASN B 1 30 ? 1.404 24.594 9.242 1 94.69 30 ASN B O 1
ATOM 1414 N N . ILE B 1 31 ? 1.976 24.938 7.125 1 94.69 31 ILE B N 1
ATOM 1415 C CA . ILE B 1 31 ? 0.812 24.219 6.621 1 94.69 31 ILE B CA 1
ATOM 1416 C C . ILE B 1 31 ? 0.86 22.766 7.09 1 94.69 31 ILE B C 1
ATOM 1418 O O . ILE B 1 31 ? -0.135 22.234 7.59 1 94.69 31 ILE B O 1
ATOM 1422 N N . LEU B 1 32 ? 2.012 22.125 6.984 1 92.88 32 LEU B N 1
ATOM 1423 C CA . LEU B 1 32 ? 2.172 20.719 7.391 1 92.88 32 LEU B CA 1
ATOM 1424 C C . LEU B 1 32 ? 1.963 20.578 8.891 1 92.88 32 LEU B C 1
ATOM 1426 O O . LEU B 1 32 ? 1.354 19.594 9.344 1 92.88 32 LEU B O 1
ATOM 1430 N N . ASN B 1 33 ? 2.412 21.547 9.594 1 89.19 33 ASN B N 1
ATOM 1431 C CA . ASN B 1 33 ? 2.268 21.531 11.047 1 89.19 33 ASN B CA 1
ATOM 1432 C C . ASN B 1 33 ? 0.802 21.578 11.461 1 89.19 33 ASN B C 1
ATOM 1434 O O . ASN B 1 33 ? 0.421 20.969 12.469 1 89.19 33 ASN B O 1
ATOM 1438 N N . GLU B 1 34 ? 0.036 22.203 10.664 1 88.5 34 GLU B N 1
ATOM 1439 C CA . GLU B 1 34 ? -1.361 22.422 11.023 1 88.5 34 GLU B CA 1
ATOM 1440 C C . GLU B 1 34 ? -2.268 21.375 10.375 1 88.5 34 GLU B C 1
ATOM 1442 O O . GLU B 1 34 ? -3.469 21.344 10.656 1 88.5 34 GLU B O 1
ATOM 1447 N N . THR B 1 35 ? -1.729 20.672 9.547 1 86.62 35 THR B N 1
ATOM 1448 C CA . THR B 1 35 ? -2.518 19.75 8.742 1 86.62 35 THR B CA 1
ATOM 1449 C C . THR B 1 35 ? -2.893 18.5 9.555 1 86.62 35 THR B C 1
ATOM 1451 O O . THR B 1 35 ? -2.029 17.875 10.164 1 86.62 35 THR B O 1
ATOM 1454 N N . GLU B 1 36 ? -4.277 18.141 9.5 1 83.56 36 GLU B N 1
ATOM 1455 C CA . GLU B 1 36 ? -4.789 16.938 10.164 1 83.56 36 GLU B CA 1
ATOM 1456 C C . GLU B 1 36 ? -5.488 16.016 9.164 1 83.56 36 GLU B C 1
ATOM 1458 O O . GLU B 1 36 ? -5.832 14.891 9.5 1 83.56 36 GLU B O 1
ATOM 1463 N N . ASP B 1 37 ? -5.715 16.375 7.887 1 87.19 37 ASP B N 1
ATOM 1464 C CA . ASP B 1 37 ? -6.559 15.688 6.91 1 87.19 37 ASP B CA 1
ATOM 1465 C C . ASP B 1 37 ? -5.711 14.922 5.895 1 87.19 37 ASP B C 1
ATOM 1467 O O . ASP B 1 37 ? -6.223 14.477 4.863 1 87.19 37 ASP B O 1
ATOM 1471 N N . HIS B 1 38 ? -4.414 14.734 5.93 1 92.38 38 HIS B N 1
ATOM 1472 C CA . HIS B 1 38 ? -3.525 14.008 5.027 1 92.38 38 HIS B CA 1
ATOM 1473 C C . HIS B 1 38 ? -3.592 14.586 3.613 1 92.38 38 HIS B C 1
ATOM 1475 O O . HIS B 1 38 ? -3.971 13.883 2.674 1 92.38 38 HIS B O 1
ATOM 1481 N N . PRO B 1 39 ? -3.256 15.727 3.332 1 93.06 39 PRO B N 1
ATOM 1482 C CA . PRO B 1 39 ? -3.332 16.344 2.004 1 93.06 39 PRO B CA 1
ATOM 1483 C C . PRO B 1 39 ? -2.363 15.711 1.005 1 93.06 39 PRO B C 1
ATOM 1485 O O . PRO B 1 39 ? -1.379 15.078 1.405 1 93.06 39 PRO B O 1
ATOM 1488 N N . ASP B 1 40 ? -2.754 15.789 -0.277 1 93.62 40 ASP B N 1
ATOM 1489 C CA . ASP B 1 40 ? -1.744 15.516 -1.295 1 93.62 40 ASP B CA 1
ATOM 1490 C C . ASP B 1 40 ? -0.951 16.766 -1.635 1 93.62 40 ASP B C 1
ATOM 1492 O O . ASP B 1 40 ? -1.211 17.844 -1.084 1 93.62 40 ASP B O 1
ATOM 1496 N N . ALA B 1 41 ? -0.003 16.703 -2.504 1 95.06 41 ALA B N 1
ATOM 1497 C CA . ALA B 1 41 ? 0.888 17.812 -2.822 1 95.06 41 ALA B CA 1
ATOM 1498 C C . ALA B 1 41 ? 0.111 18.984 -3.418 1 95.06 41 ALA B C 1
ATOM 1500 O O . ALA B 1 41 ? 0.386 20.141 -3.102 1 95.06 41 ALA B O 1
ATOM 1501 N N . LEU B 1 42 ? -0.847 18.688 -4.238 1 95.38 42 LEU B N 1
ATOM 1502 C CA . LEU B 1 42 ? -1.632 19.75 -4.875 1 95.38 42 LEU B CA 1
ATOM 1503 C C . LEU B 1 42 ? -2.449 20.516 -3.842 1 95.38 42 LEU B C 1
ATOM 1505 O O . LEU B 1 42 ? -2.592 21.734 -3.939 1 95.38 42 LEU B O 1
ATOM 1509 N N . GLU B 1 43 ? -2.982 19.812 -2.955 1 95.44 43 GLU B N 1
ATOM 1510 C CA . GLU B 1 43 ? -3.73 20.469 -1.882 1 95.44 43 GLU B CA 1
ATOM 1511 C C . GLU B 1 43 ? -2.828 21.359 -1.044 1 95.44 43 GLU B C 1
ATOM 1513 O O . GLU B 1 43 ? -3.215 22.484 -0.681 1 95.44 43 GLU B O 1
ATOM 1518 N N . ILE B 1 44 ? -1.675 20.859 -0.683 1 96.69 44 ILE B N 1
ATOM 1519 C CA . ILE B 1 44 ? -0.707 21.672 0.052 1 96.69 44 ILE B CA 1
ATOM 1520 C C . ILE B 1 44 ? -0.339 22.906 -0.764 1 96.69 44 ILE B C 1
ATOM 1522 O O . ILE B 1 44 ? -0.257 24.016 -0.225 1 96.69 44 ILE B O 1
ATOM 1526 N N . PHE B 1 45 ? -0.205 22.672 -2.086 1 98 45 PHE B N 1
ATOM 1527 C CA . PHE B 1 45 ? 0.112 23.766 -2.994 1 98 45 PHE B CA 1
ATOM 1528 C C . PHE B 1 45 ? -0.986 24.812 -2.971 1 98 45 PHE B C 1
ATOM 1530 O O . PHE B 1 45 ? -0.705 26.016 -2.832 1 98 45 PHE B O 1
ATOM 1537 N N . ARG B 1 46 ? -2.129 24.422 -3.031 1 97.62 46 ARG B N 1
ATOM 1538 C CA . ARG B 1 46 ? -3.258 25.359 -3.016 1 97.62 46 ARG B CA 1
ATOM 1539 C C . ARG B 1 46 ? -3.293 26.156 -1.715 1 97.62 46 ARG B C 1
ATOM 1541 O O . ARG B 1 46 ? -3.51 27.359 -1.729 1 97.62 46 ARG B O 1
ATOM 1548 N N . ARG B 1 47 ? -3.066 25.516 -0.662 1 97.5 47 ARG B N 1
ATOM 1549 C CA . ARG B 1 47 ? -3.021 26.203 0.625 1 97.5 47 ARG B CA 1
ATOM 1550 C C . ARG B 1 47 ? -1.854 27.188 0.68 1 97.5 47 ARG B C 1
ATOM 1552 O O . ARG B 1 47 ? -1.989 28.281 1.206 1 97.5 47 ARG B O 1
ATOM 1559 N N . ALA B 1 48 ? -0.774 26.781 0.173 1 98 48 ALA B N 1
ATOM 1560 C CA . ALA B 1 48 ? 0.431 27.594 0.2 1 98 48 ALA B CA 1
ATOM 1561 C C . ALA B 1 48 ? 0.249 28.859 -0.636 1 98 48 ALA B C 1
ATOM 1563 O O . ALA B 1 48 ? 0.642 29.953 -0.217 1 98 48 ALA B O 1
ATOM 1564 N N . VAL B 1 49 ? -0.334 28.734 -1.794 1 97.88 49 VAL B N 1
ATOM 1565 C CA . VAL B 1 49 ? -0.46 29.859 -2.713 1 97.88 49 VAL B CA 1
ATOM 1566 C C . VAL B 1 49 ? -1.444 30.891 -2.145 1 97.88 49 VAL B C 1
ATOM 1568 O O . VAL B 1 49 ? -1.357 32.062 -2.449 1 97.88 49 VAL B O 1
ATOM 1571 N N . GLU B 1 50 ? -2.373 30.422 -1.325 1 97.5 50 GLU B N 1
ATOM 1572 C CA . GLU B 1 50 ? -3.27 31.344 -0.639 1 97.5 50 GLU B CA 1
ATOM 1573 C C . GLU B 1 50 ? -2.494 32.281 0.285 1 97.5 50 GLU B C 1
ATOM 1575 O O . GLU B 1 50 ? -2.906 33.438 0.506 1 97.5 50 GLU B O 1
ATOM 1580 N N . GLU B 1 51 ? -1.426 31.859 0.755 1 96.62 51 GLU B N 1
ATOM 1581 C CA . GLU B 1 51 ? -0.588 32.656 1.641 1 96.62 51 GLU B CA 1
ATOM 1582 C C . GLU B 1 51 ? 0.459 33.438 0.851 1 96.62 51 GLU B C 1
ATOM 1584 O O . GLU B 1 51 ? 0.759 34.594 1.177 1 96.62 51 GLU B O 1
ATOM 1589 N N . ASP B 1 52 ? 1.012 32.812 -0.102 1 97.25 52 ASP B N 1
ATOM 1590 C CA . ASP B 1 52 ? 2.035 33.406 -0.968 1 97.25 52 ASP B CA 1
ATOM 1591 C C . ASP B 1 52 ? 1.925 32.844 -2.389 1 97.25 52 ASP B C 1
ATOM 1593 O O . ASP B 1 52 ? 2.326 31.719 -2.654 1 97.25 52 ASP B O 1
ATOM 1597 N N . ASP B 1 53 ? 1.476 33.656 -3.311 1 96.56 53 ASP B N 1
ATOM 1598 C CA . ASP B 1 53 ? 1.129 33.188 -4.652 1 96.56 53 ASP B CA 1
ATOM 1599 C C . ASP B 1 53 ? 2.379 33.031 -5.512 1 96.56 53 ASP B C 1
ATOM 1601 O O . ASP B 1 53 ? 2.287 32.625 -6.676 1 96.56 53 ASP B O 1
ATOM 1605 N N . SER B 1 54 ? 3.506 33.281 -4.934 1 96.5 54 SER B N 1
ATOM 1606 C CA . SER B 1 54 ? 4.746 33.062 -5.676 1 96.5 54 SER B CA 1
ATOM 1607 C C . SER B 1 54 ? 5.25 31.641 -5.523 1 96.5 54 SER B C 1
ATOM 1609 O O . SER B 1 54 ? 6.168 31.219 -6.23 1 96.5 54 SER B O 1
ATOM 1611 N N . ILE B 1 55 ? 4.688 30.891 -4.629 1 97.88 55 ILE B N 1
ATOM 1612 C CA . ILE B 1 55 ? 5.129 29.531 -4.363 1 97.88 55 ILE B CA 1
ATOM 1613 C C . ILE B 1 55 ? 4.738 28.625 -5.527 1 97.88 55 ILE B C 1
ATOM 1615 O O . ILE B 1 55 ? 3.605 28.672 -6.008 1 97.88 55 ILE B O 1
ATOM 1619 N N . SER B 1 56 ? 5.691 27.812 -5.969 1 97.5 56 SER B N 1
ATOM 1620 C CA . SER B 1 56 ? 5.441 26.875 -7.062 1 97.5 56 SER B CA 1
ATOM 1621 C C . SER B 1 56 ? 5.164 25.469 -6.531 1 97.5 56 SER B C 1
ATOM 1623 O O . SER B 1 56 ? 5.535 25.141 -5.402 1 97.5 56 SER B O 1
ATOM 1625 N N . LEU B 1 57 ? 4.57 24.734 -7.398 1 97.31 57 LEU B N 1
ATOM 1626 C CA . LEU B 1 57 ? 4.324 23.328 -7.066 1 97.31 57 LEU B CA 1
ATOM 1627 C C . LEU B 1 57 ? 5.637 22.578 -6.883 1 97.31 57 LEU B C 1
ATOM 1629 O O . LEU B 1 57 ? 5.734 21.688 -6.027 1 97.31 57 LEU B O 1
ATOM 1633 N N . SER B 1 58 ? 6.598 22.969 -7.602 1 97.31 58 SER B N 1
ATOM 1634 C CA . SER B 1 58 ? 7.914 22.344 -7.496 1 97.31 58 SER B CA 1
ATOM 1635 C C . SER B 1 58 ? 8.516 22.562 -6.109 1 97.31 58 SER B C 1
ATOM 1637 O O . SER B 1 58 ? 9.086 21.625 -5.527 1 97.31 58 SER B O 1
ATOM 1639 N N . THR B 1 59 ? 8.391 23.734 -5.594 1 96.75 59 THR B N 1
ATOM 1640 C CA . THR B 1 59 ? 8.898 24.031 -4.262 1 96.75 59 THR B CA 1
ATOM 1641 C C . THR B 1 59 ? 8.211 23.172 -3.211 1 96.75 59 THR B C 1
ATOM 1643 O O . THR B 1 59 ? 8.859 22.656 -2.293 1 96.75 59 THR B O 1
ATOM 1646 N N . VAL B 1 60 ? 6.914 22.969 -3.371 1 97.62 60 VAL B N 1
ATOM 1647 C CA . VAL B 1 60 ? 6.152 22.109 -2.465 1 97.62 60 VAL B CA 1
ATOM 1648 C C . VAL B 1 60 ? 6.699 20.688 -2.516 1 97.62 60 VAL B C 1
ATOM 1650 O O . VAL B 1 60 ? 7.035 20.109 -1.479 1 97.62 60 VAL B O 1
ATOM 1653 N N . TYR B 1 61 ? 6.836 20.188 -3.678 1 96.62 61 TYR B N 1
ATOM 1654 C CA . TYR B 1 61 ? 7.305 18.812 -3.871 1 96.62 61 TYR B CA 1
ATOM 1655 C C . TYR B 1 61 ? 8.695 18.625 -3.271 1 96.62 61 TYR B C 1
ATOM 1657 O O . TYR B 1 61 ? 8.945 17.625 -2.588 1 96.62 61 TYR B O 1
ATOM 1665 N N . ARG B 1 62 ? 9.523 19.516 -3.535 1 95.19 62 ARG B N 1
ATOM 1666 C CA . ARG B 1 62 ? 10.898 19.406 -3.055 1 95.19 62 ARG B CA 1
ATOM 1667 C C . ARG B 1 62 ? 10.953 19.453 -1.531 1 95.19 62 ARG B C 1
ATOM 1669 O O . ARG B 1 62 ? 11.734 18.734 -0.905 1 95.19 62 ARG B O 1
ATOM 1676 N N . THR B 1 63 ? 10.227 20.375 -0.986 1 96.12 63 THR B N 1
ATOM 1677 C CA . THR B 1 63 ? 10.188 20.5 0.466 1 96.12 63 THR B CA 1
ATOM 1678 C C . THR B 1 63 ? 9.672 19.219 1.113 1 96.12 63 THR B C 1
ATOM 1680 O O . THR B 1 63 ? 10.273 18.719 2.062 1 96.12 63 THR B O 1
ATOM 1683 N N . ILE B 1 64 ? 8.617 18.719 0.569 1 95.25 64 ILE B N 1
ATOM 1684 C CA . ILE B 1 64 ? 8.008 17.5 1.094 1 95.25 64 ILE B CA 1
ATOM 1685 C C . ILE B 1 64 ? 9 16.344 0.981 1 95.25 64 ILE B C 1
ATOM 1687 O O . ILE B 1 64 ? 9.156 15.555 1.922 1 95.25 64 ILE B O 1
ATOM 1691 N N . LYS B 1 65 ? 9.594 16.203 -0.125 1 94.75 65 LYS B N 1
ATOM 1692 C CA . LYS B 1 65 ? 10.555 15.133 -0.363 1 94.75 65 LYS B CA 1
ATOM 1693 C C . LYS B 1 65 ? 11.68 15.172 0.668 1 94.75 65 LYS B C 1
ATOM 1695 O O . LYS B 1 65 ? 12.086 14.125 1.188 1 94.75 65 LYS B O 1
ATOM 1700 N N . LEU B 1 66 ? 12.188 16.328 0.984 1 94.19 66 LEU B N 1
ATOM 1701 C CA . LEU B 1 66 ? 13.242 16.484 1.974 1 94.19 66 LEU B CA 1
ATOM 1702 C C . LEU B 1 66 ? 12.789 16.016 3.348 1 94.19 66 LEU B C 1
ATOM 1704 O O . LEU B 1 66 ? 13.531 15.336 4.059 1 94.19 66 LEU B O 1
ATOM 1708 N N . LEU B 1 67 ? 11.609 16.375 3.672 1 94.06 67 LEU B N 1
ATOM 1709 C CA . LEU B 1 67 ? 11.07 15.977 4.965 1 94.06 67 LEU B CA 1
ATOM 1710 C C . LEU B 1 67 ? 10.836 14.469 5.02 1 94.06 67 LEU B C 1
ATOM 1712 O O . LEU B 1 67 ? 11.039 13.844 6.059 1 94.06 67 LEU B O 1
ATOM 1716 N N . GLU B 1 68 ? 10.352 13.969 3.934 1 92.5 68 GLU B N 1
ATOM 1717 C CA . GLU B 1 68 ? 10.133 12.531 3.834 1 92.5 68 GLU B CA 1
ATOM 1718 C C . GLU B 1 68 ? 11.445 11.766 4.02 1 92.5 68 GLU B C 1
ATOM 1720 O O . GLU B 1 68 ? 11.492 10.773 4.754 1 92.5 68 GLU B O 1
ATOM 1725 N N . GLU B 1 69 ? 12.438 12.219 3.375 1 91.62 69 GLU B N 1
ATOM 1726 C CA . GLU B 1 69 ? 13.742 11.586 3.439 1 91.62 69 GLU B CA 1
ATOM 1727 C C . GLU B 1 69 ? 14.289 11.578 4.863 1 91.62 69 GLU B C 1
ATOM 1729 O O . GLU B 1 69 ? 15.055 10.6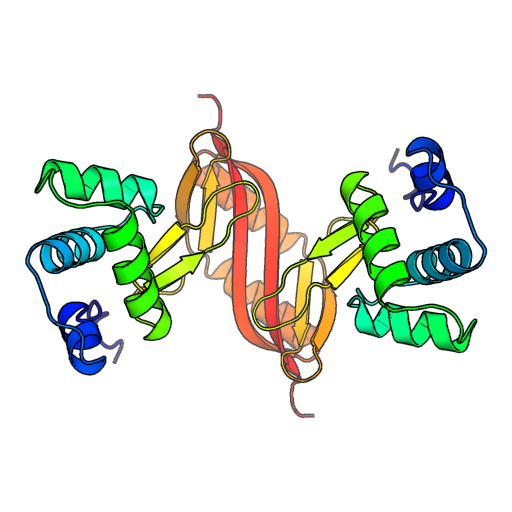88 5.242 1 91.62 69 GLU B O 1
ATOM 1734 N N . ARG B 1 70 ? 13.836 12.492 5.629 1 89 70 ARG B N 1
ATOM 1735 C CA . ARG B 1 70 ? 14.297 12.617 7.012 1 89 70 ARG B CA 1
ATOM 1736 C C . ARG B 1 70 ? 13.359 11.891 7.965 1 89 70 ARG B C 1
ATOM 1738 O O . ARG B 1 70 ? 13.539 11.938 9.188 1 89 70 ARG B O 1
ATOM 1745 N N . GLY B 1 71 ? 12.297 11.438 7.461 1 88.75 71 GLY B N 1
ATOM 1746 C CA . GLY B 1 71 ? 11.352 10.688 8.273 1 88.75 71 GLY B CA 1
ATOM 1747 C C . GLY B 1 71 ? 10.398 11.57 9.047 1 88.75 71 GLY B C 1
ATOM 1748 O O . GLY B 1 71 ? 9.758 11.117 10 1 88.75 71 GLY B O 1
ATOM 1749 N N . ALA B 1 72 ? 10.312 12.812 8.695 1 89.62 72 ALA B N 1
ATOM 1750 C CA . ALA B 1 72 ? 9.453 13.758 9.398 1 89.62 72 ALA B CA 1
ATOM 1751 C C . ALA B 1 72 ? 8.016 13.695 8.875 1 89.62 72 ALA B C 1
ATOM 1753 O O . ALA B 1 72 ? 7.074 14.078 9.578 1 89.62 72 ALA B O 1
ATOM 1754 N N . ILE B 1 73 ? 7.918 13.234 7.637 1 91 73 ILE B N 1
ATOM 1755 C CA . ILE B 1 73 ? 6.609 13.078 7.012 1 91 73 ILE B CA 1
ATOM 1756 C C . ILE B 1 73 ? 6.488 11.68 6.414 1 91 73 ILE B C 1
ATOM 1758 O O . ILE B 1 73 ? 7.457 11.141 5.879 1 91 73 ILE B O 1
ATOM 1762 N N . HIS B 1 74 ? 5.285 11.18 6.559 1 90.31 74 HIS B N 1
ATOM 1763 C CA . HIS B 1 74 ? 4.992 9.891 5.945 1 90.31 74 HIS B CA 1
ATOM 1764 C C . HIS B 1 74 ? 4.156 10.055 4.68 1 90.31 74 HIS B C 1
ATOM 1766 O O . HIS B 1 74 ? 3.172 10.797 4.676 1 90.31 74 HIS B O 1
ATOM 1772 N N . ARG B 1 75 ? 4.641 9.414 3.674 1 91 75 ARG B N 1
ATOM 1773 C CA . ARG B 1 75 ? 3.912 9.375 2.41 1 91 75 ARG B CA 1
ATOM 1774 C C . ARG B 1 75 ? 3.072 8.109 2.297 1 91 75 ARG B C 1
ATOM 1776 O O . ARG B 1 75 ? 3.572 7.004 2.523 1 91 75 ARG B O 1
ATOM 1783 N N . HIS B 1 76 ? 1.785 8.258 2.039 1 90.38 76 HIS B N 1
ATOM 1784 C CA . HIS B 1 76 ? 0.89 7.133 1.802 1 90.38 76 HIS B CA 1
ATOM 1785 C C . HIS B 1 76 ? 0.451 7.074 0.343 1 90.38 76 HIS B C 1
ATOM 1787 O O . HIS B 1 76 ? -0.07 8.055 -0.192 1 90.38 76 HIS B O 1
ATOM 1793 N N . ALA B 1 77 ? 0.748 5.992 -0.279 1 87.62 77 ALA B N 1
ATOM 1794 C CA . ALA B 1 77 ? 0.263 5.766 -1.638 1 87.62 77 ALA B CA 1
ATOM 1795 C C . ALA B 1 77 ? -0.997 4.902 -1.635 1 87.62 77 ALA B C 1
ATOM 1797 O O . ALA B 1 77 ? -0.923 3.686 -1.815 1 87.62 77 ALA B O 1
ATOM 1798 N N . PHE B 1 78 ? -2.076 5.48 -1.456 1 88.88 78 PHE B N 1
ATOM 1799 C CA . PHE B 1 78 ? -3.352 4.773 -1.49 1 88.88 78 PHE B CA 1
ATOM 1800 C C . PHE B 1 78 ? -3.732 4.414 -2.922 1 88.88 78 PHE B C 1
ATOM 1802 O O . PHE B 1 78 ? -3.301 5.07 -3.869 1 88.88 78 PHE B O 1
ATOM 1809 N N . ALA B 1 79 ? -4.465 3.324 -3.117 1 80.12 79 ALA B N 1
ATOM 1810 C CA . ALA B 1 79 ? -4.848 2.867 -4.449 1 80.12 79 ALA B CA 1
ATOM 1811 C C . ALA B 1 79 ? -5.777 3.869 -5.129 1 80.12 79 ALA B C 1
ATOM 1813 O O . ALA B 1 79 ? -6.75 4.332 -4.523 1 80.12 79 ALA B O 1
ATOM 1814 N N . GLY B 1 80 ? -5.391 4.18 -6.406 1 76.75 80 GLY B N 1
ATOM 1815 C CA . GLY B 1 80 ? -6.305 4.934 -7.246 1 76.75 80 GLY B CA 1
ATOM 1816 C C . GLY B 1 80 ? -6.148 6.438 -7.102 1 76.75 80 GLY B C 1
ATOM 1817 O O . GLY B 1 80 ? -6.895 7.207 -7.711 1 76.75 80 GLY B O 1
ATOM 1818 N N . GLY B 1 81 ? -5.191 6.906 -6.277 1 81.25 81 GLY B N 1
ATOM 1819 C CA . GLY B 1 81 ? -5.07 8.344 -6.082 1 81.25 81 GLY B CA 1
ATOM 1820 C C . GLY B 1 81 ? -3.641 8.789 -5.84 1 81.25 81 GLY B C 1
ATOM 1821 O O . GLY B 1 81 ? -2.719 7.973 -5.828 1 81.25 81 GLY B O 1
ATOM 1822 N N . PRO B 1 82 ? -3.588 10.125 -5.746 1 88.25 82 PRO B N 1
ATOM 1823 C CA . PRO B 1 82 ? -2.252 10.648 -5.453 1 88.25 82 PRO B CA 1
ATOM 1824 C C . PRO B 1 82 ? -1.775 10.281 -4.047 1 88.25 82 PRO B C 1
ATOM 1826 O O . PRO B 1 82 ? -2.584 9.914 -3.191 1 88.25 82 PRO B O 1
ATOM 1829 N N . SER B 1 83 ? -0.496 10.367 -3.918 1 92 83 SER B N 1
ATOM 1830 C CA . SER B 1 83 ? 0.061 10.156 -2.586 1 92 83 SER B CA 1
ATOM 1831 C C . SER B 1 83 ? -0.43 11.211 -1.607 1 92 83 SER B C 1
ATOM 1833 O O . SER B 1 83 ? -0.594 12.383 -1.977 1 92 83 SER B O 1
ATOM 1835 N N . ARG B 1 84 ? -0.648 10.711 -0.433 1 93.12 84 ARG B N 1
ATOM 1836 C CA . ARG B 1 84 ? -1.053 11.586 0.665 1 93.12 84 ARG B CA 1
ATOM 1837 C C . ARG B 1 84 ? 0.036 11.672 1.729 1 93.12 84 ARG B C 1
ATOM 1839 O O . ARG B 1 84 ? 0.796 10.719 1.922 1 93.12 84 ARG B O 1
ATOM 1846 N N . PHE B 1 85 ? 0.043 12.797 2.426 1 91.44 85 PHE B N 1
ATOM 1847 C CA . PHE B 1 85 ? 1.128 13.023 3.371 1 91.44 85 PHE B CA 1
ATOM 1848 C C . PHE B 1 85 ? 0.582 13.266 4.773 1 91.44 85 PHE B C 1
ATOM 1850 O O . PHE B 1 85 ? -0.452 13.914 4.938 1 91.44 85 PHE B O 1
ATOM 1857 N N . GLU B 1 86 ? 1.281 12.656 5.656 1 89.75 86 GLU B N 1
ATOM 1858 C CA . GLU B 1 86 ? 0.92 12.789 7.066 1 89.75 86 GLU B CA 1
ATOM 1859 C C . GLU B 1 86 ? 2.156 13.016 7.934 1 89.75 86 GLU B C 1
ATOM 1861 O O . GLU B 1 86 ? 3.248 12.547 7.598 1 89.75 86 GLU B O 1
ATOM 1866 N N . GLN B 1 87 ? 1.904 13.742 9.078 1 84.94 87 GLN B N 1
ATOM 1867 C CA . GLN B 1 87 ? 2.98 13.898 10.047 1 84.94 87 GLN B CA 1
ATOM 1868 C C . GLN B 1 87 ? 3.391 12.555 10.641 1 84.94 87 GLN B C 1
ATOM 1870 O O . GLN B 1 87 ? 2.539 11.703 10.914 1 84.94 87 GLN B O 1
ATOM 1875 N N . ALA B 1 88 ? 4.688 12.398 10.922 1 78.88 88 ALA B N 1
ATOM 1876 C CA . ALA B 1 88 ? 5.188 11.133 11.438 1 78.88 88 ALA B CA 1
ATOM 1877 C C . ALA B 1 88 ? 4.918 11 12.93 1 78.88 88 ALA B C 1
ATOM 1879 O O . ALA B 1 88 ? 4.996 9.906 13.492 1 78.88 88 ALA B O 1
ATOM 1880 N N . SER B 1 89 ? 4.551 11.859 13.672 1 65.31 89 SER B N 1
ATOM 1881 C CA . SER B 1 89 ? 4.609 11.875 15.133 1 65.31 89 SER B CA 1
ATOM 1882 C C . SER B 1 89 ? 3.295 11.406 15.742 1 65.31 89 SER B C 1
ATOM 1884 O O . SER B 1 89 ? 3.227 11.141 16.953 1 65.31 89 SER B O 1
ATOM 1886 N N . GLY B 1 90 ? 2.4 10.891 15.055 1 69.62 90 GLY B N 1
ATOM 1887 C CA . GLY B 1 90 ? 1.125 10.594 15.688 1 69.62 90 GLY B CA 1
ATOM 1888 C C . GLY B 1 90 ? 0.963 9.133 16.047 1 69.62 90 GLY B C 1
ATOM 1889 O O . GLY B 1 90 ? 1.837 8.312 15.75 1 69.62 90 GLY B O 1
ATOM 1890 N N . ALA B 1 91 ? 0.073 8.844 17.109 1 82.94 91 ALA B N 1
ATOM 1891 C CA . ALA B 1 91 ? -0.32 7.484 17.453 1 82.94 91 ALA B CA 1
ATOM 1892 C C . ALA B 1 91 ? -0.704 6.691 16.203 1 82.94 91 ALA B C 1
ATOM 1894 O O . ALA B 1 91 ? -1.23 7.25 15.242 1 82.94 91 ALA B O 1
ATOM 1895 N N . HIS B 1 92 ? -0.286 5.457 16.281 1 90.25 92 HIS B N 1
ATOM 1896 C CA . HIS B 1 92 ? -0.655 4.578 15.18 1 90.25 92 HIS B CA 1
ATOM 1897 C C . HIS B 1 92 ? -2.162 4.594 14.945 1 90.25 92 HIS B C 1
ATOM 1899 O O . HIS B 1 92 ? -2.943 4.57 15.898 1 90.25 92 HIS B O 1
ATOM 1905 N N . HIS B 1 93 ? -2.51 4.695 13.734 1 94.38 93 HIS B N 1
ATOM 1906 C CA . HIS B 1 93 ? -3.902 4.629 13.305 1 94.38 93 HIS B CA 1
ATOM 1907 C C . HIS B 1 93 ? -4.02 4.031 11.906 1 94.38 93 HIS B C 1
ATOM 1909 O O . HIS B 1 93 ? -3.016 3.867 11.211 1 94.38 93 HIS B O 1
ATOM 1915 N N . ASP B 1 94 ? -5.246 3.617 11.633 1 96.25 94 ASP B N 1
ATOM 1916 C CA . ASP B 1 94 ? -5.559 3.088 10.312 1 96.25 94 ASP B CA 1
ATOM 1917 C C . ASP B 1 94 ? -6.398 4.078 9.508 1 96.25 94 ASP B C 1
ATOM 1919 O O . ASP B 1 94 ? -6.762 5.145 10.016 1 96.25 94 ASP B O 1
ATOM 1923 N N . HIS B 1 95 ? -6.672 3.678 8.234 1 96.44 95 HIS B N 1
ATOM 1924 C CA . HIS B 1 95 ? -7.258 4.691 7.367 1 96.44 95 HIS B CA 1
ATOM 1925 C C . HIS B 1 95 ? -8.516 4.164 6.676 1 96.44 95 HIS B C 1
ATOM 1927 O O . HIS B 1 95 ? -8.539 3.023 6.207 1 96.44 95 HIS B O 1
ATOM 1933 N N . ILE B 1 96 ? -9.539 4.98 6.629 1 96.69 96 ILE B N 1
ATOM 1934 C CA . ILE B 1 96 ? -10.672 4.867 5.715 1 96.69 96 ILE B CA 1
ATOM 1935 C C . ILE B 1 96 ? -10.531 5.891 4.59 1 96.69 96 ILE B C 1
ATOM 1937 O O . ILE B 1 96 ? -10.32 7.082 4.848 1 96.69 96 ILE B O 1
ATOM 1941 N N . ILE B 1 97 ? -10.57 5.414 3.385 1 96.12 97 ILE B N 1
ATOM 1942 C CA . ILE B 1 97 ? -10.484 6.305 2.23 1 96.12 97 ILE B CA 1
ATOM 1943 C C . ILE B 1 97 ? -11.844 6.395 1.542 1 96.12 97 ILE B C 1
ATOM 1945 O O . ILE B 1 97 ? -12.391 5.379 1.105 1 96.12 97 ILE B O 1
ATOM 1949 N N . ASP B 1 98 ? -12.359 7.535 1.472 1 95.38 98 ASP B N 1
ATOM 1950 C CA . ASP B 1 98 ? -13.57 7.773 0.688 1 95.38 98 ASP B CA 1
ATOM 1951 C C . ASP B 1 98 ? -13.266 7.762 -0.809 1 95.38 98 ASP B C 1
ATOM 1953 O O . ASP B 1 98 ? -12.57 8.648 -1.313 1 95.38 98 ASP B O 1
ATOM 1957 N N . MET B 1 99 ? -13.852 6.902 -1.5 1 94.5 99 MET B N 1
ATOM 1958 C CA . MET B 1 99 ? -13.484 6.68 -2.895 1 94.5 99 MET B CA 1
ATOM 1959 C C . MET B 1 99 ? -14.062 7.77 -3.791 1 94.5 99 MET B C 1
ATOM 1961 O O . MET B 1 99 ? -13.594 7.973 -4.91 1 94.5 99 MET B O 1
ATOM 1965 N N . ASP B 1 100 ? -15.023 8.492 -3.344 1 93.25 100 ASP B N 1
ATOM 1966 C CA . ASP B 1 100 ? -15.633 9.555 -4.141 1 93.25 100 ASP B CA 1
ATOM 1967 C C . ASP B 1 100 ? -14.883 10.867 -3.979 1 93.25 100 ASP B C 1
ATOM 1969 O O . ASP B 1 100 ? -14.555 11.531 -4.965 1 93.25 100 ASP B O 1
ATOM 1973 N N . SER B 1 101 ? -14.547 11.234 -2.82 1 89.94 101 SER B N 1
ATOM 1974 C CA . SER B 1 101 ? -13.945 12.539 -2.561 1 89.94 101 SER B CA 1
ATOM 1975 C C . SER B 1 101 ? -12.43 12.445 -2.469 1 89.94 101 SER B C 1
ATOM 1977 O O . SER B 1 101 ? -11.727 13.445 -2.623 1 89.94 101 SER B O 1
ATOM 1979 N N . GLY B 1 102 ? -11.977 11.273 -2.027 1 91 102 GLY B N 1
ATOM 1980 C CA . GLY B 1 102 ? -10.555 11.117 -1.763 1 91 102 GLY B CA 1
ATOM 1981 C C . GLY B 1 102 ? -10.172 11.453 -0.334 1 91 102 GLY B C 1
ATOM 1982 O O . GLY B 1 102 ? -9.016 11.289 0.058 1 91 102 GLY B O 1
ATOM 1983 N N . ASP B 1 103 ? -11.125 11.789 0.45 1 90 103 ASP B N 1
ATOM 1984 C CA . ASP B 1 103 ? -10.852 12.141 1.841 1 90 103 ASP B CA 1
ATOM 1985 C C . ASP B 1 103 ? -10.398 10.914 2.635 1 90 103 ASP B C 1
ATOM 1987 O O . ASP B 1 103 ? -10.883 9.805 2.396 1 90 103 ASP B O 1
ATOM 1991 N N . VAL B 1 104 ? -9.555 11.18 3.627 1 93 104 VAL B N 1
ATOM 1992 C CA . VAL B 1 104 ? -9.039 10.117 4.477 1 93 104 VAL B CA 1
ATOM 1993 C C . VAL B 1 104 ? -9.484 10.336 5.918 1 93 104 VAL B C 1
ATOM 1995 O O . VAL B 1 104 ? -9.305 11.43 6.469 1 93 104 VAL B O 1
ATOM 1998 N N . VAL B 1 105 ? -10.055 9.344 6.535 1 93.19 105 VAL B N 1
ATOM 1999 C CA . VAL B 1 105 ? -10.5 9.359 7.926 1 93.19 105 VAL B CA 1
ATOM 2000 C C . VAL B 1 105 ? -9.672 8.367 8.742 1 93.19 105 VAL B C 1
ATOM 2002 O O . VAL B 1 105 ? -9.453 7.23 8.312 1 93.19 105 VA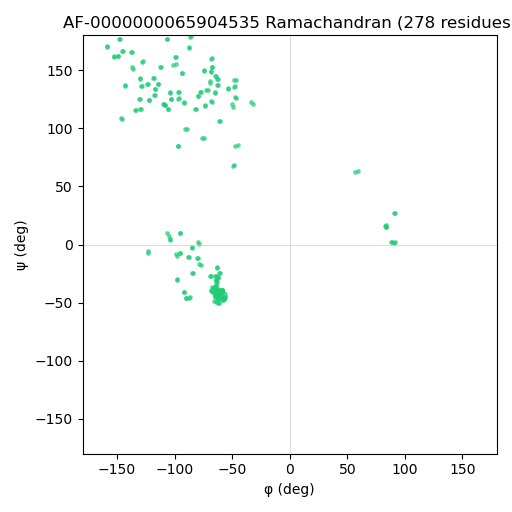L B O 1
ATOM 2005 N N . GLU B 1 106 ? -9.305 8.797 9.93 1 93.75 106 GLU B N 1
ATOM 2006 C CA . GLU B 1 106 ? -8.5 7.934 10.797 1 93.75 106 GLU B CA 1
ATOM 2007 C C . GLU B 1 106 ? -9.383 7.133 11.75 1 93.75 106 GLU B C 1
ATOM 2009 O O . GLU B 1 106 ? -10.43 7.617 12.188 1 93.75 106 GLU B O 1
ATOM 2014 N N . PHE B 1 107 ? -8.875 5.926 12.039 1 95.88 107 PHE B N 1
ATOM 2015 C CA . PHE B 1 107 ? -9.516 5.137 13.086 1 95.88 107 PHE B CA 1
ATOM 2016 C C . PHE B 1 107 ? -8.523 4.188 13.742 1 95.88 107 PHE B C 1
ATOM 2018 O O . PHE B 1 107 ? -7.426 3.973 13.219 1 95.88 107 PHE B O 1
ATOM 2025 N N . HIS B 1 108 ? -8.922 3.74 14.891 1 96.44 108 HIS B N 1
ATOM 2026 C CA . HIS B 1 108 ? -8.141 2.76 15.641 1 96.44 108 HIS B CA 1
ATOM 2027 C C . HIS B 1 108 ? -9.055 1.768 16.359 1 96.44 108 HIS B C 1
ATOM 2029 O O . HIS B 1 108 ? -10.086 2.152 16.906 1 96.44 108 HIS B O 1
ATOM 2035 N N . SER B 1 109 ? -8.656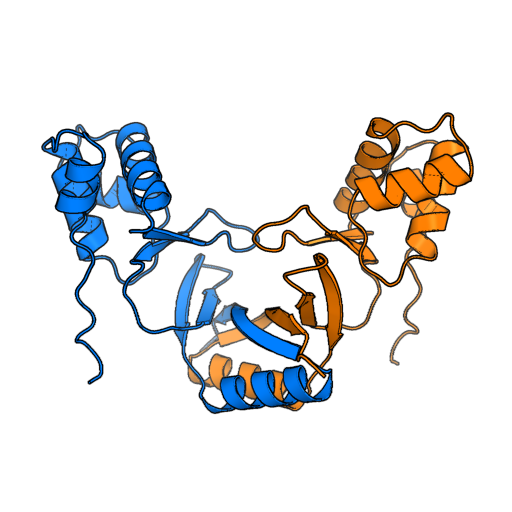 0.517 16.281 1 97.69 109 SER B N 1
ATOM 2036 C CA . SER B 1 109 ? -9.422 -0.516 16.984 1 97.69 109 SER B CA 1
ATOM 2037 C C . SER B 1 109 ? -8.5 -1.46 17.75 1 97.69 109 SER B C 1
ATOM 2039 O O . SER B 1 109 ? -7.766 -2.244 17.141 1 97.69 109 SER B O 1
ATOM 2041 N N . ASP B 1 110 ? -8.664 -1.424 19.062 1 97.81 110 ASP B N 1
ATOM 2042 C CA . ASP B 1 110 ? -7.891 -2.342 19.891 1 97.81 110 ASP B CA 1
ATOM 2043 C C . ASP B 1 110 ? -8.266 -3.793 19.609 1 97.81 110 ASP B C 1
ATOM 2045 O O . ASP B 1 110 ? -7.426 -4.688 19.672 1 97.81 110 ASP B O 1
ATOM 2049 N N . LYS B 1 111 ? -9.492 -3.936 19.344 1 98.19 111 LYS B N 1
ATOM 2050 C CA . LYS B 1 111 ? -9.977 -5.281 19.062 1 98.19 111 LYS B CA 1
ATOM 2051 C C . LYS B 1 111 ? -9.312 -5.844 17.797 1 98.19 111 LYS B C 1
ATOM 2053 O O . LYS B 1 111 ? -8.867 -6.992 17.781 1 98.19 111 LYS B O 1
ATOM 2058 N N . ILE B 1 112 ? -9.219 -5.059 16.766 1 98.25 112 ILE B N 1
ATOM 2059 C CA . ILE B 1 112 ? -8.594 -5.496 15.531 1 98.25 112 ILE B CA 1
ATOM 2060 C C . ILE B 1 112 ? -7.102 -5.734 15.766 1 98.25 112 ILE B C 1
ATOM 2062 O O . ILE B 1 112 ? -6.543 -6.727 15.289 1 98.25 112 ILE B O 1
ATOM 2066 N N . GLU B 1 113 ? -6.512 -4.855 16.547 1 98.25 113 GLU B N 1
ATOM 2067 C CA . GLU B 1 113 ? -5.098 -5.016 16.859 1 98.25 113 GLU B CA 1
ATOM 2068 C C . GLU B 1 113 ? -4.836 -6.359 17.547 1 98.25 113 GLU B C 1
ATOM 2070 O O . GLU B 1 113 ? -3.902 -7.074 17.172 1 98.25 113 GLU B O 1
ATOM 2075 N N . LYS B 1 114 ? -5.602 -6.594 18.453 1 98.44 114 LYS B N 1
ATOM 2076 C CA . LYS B 1 114 ? -5.438 -7.832 19.203 1 98.44 114 LYS B CA 1
ATOM 2077 C C . LYS B 1 114 ? -5.625 -9.055 18.312 1 98.44 114 LYS B C 1
ATOM 2079 O O . LYS B 1 114 ? -4.852 -10.016 18.391 1 98.44 114 LYS B O 1
ATOM 2084 N N . LEU B 1 115 ? -6.648 -9.031 17.516 1 98.38 115 LEU B N 1
ATOM 2085 C CA . LEU B 1 115 ? -6.914 -10.148 16.625 1 98.38 115 LEU B CA 1
ATOM 2086 C C . LEU B 1 115 ? -5.762 -10.336 15.641 1 98.38 115 LEU B C 1
ATOM 2088 O O . LEU B 1 115 ? -5.383 -11.469 15.336 1 98.38 115 LEU B O 1
ATOM 2092 N N . GLN B 1 116 ? -5.184 -9.266 15.078 1 98.56 116 GLN B N 1
ATOM 2093 C CA . GLN B 1 116 ? -4.023 -9.359 14.195 1 98.56 116 GLN B CA 1
ATOM 2094 C C . GLN B 1 116 ? -2.857 -10.055 14.891 1 98.56 116 GLN B C 1
ATOM 2096 O O . GLN B 1 116 ? -2.219 -10.938 14.312 1 98.56 116 GLN B O 1
ATOM 2101 N N . GLU B 1 117 ? -2.619 -9.633 16.078 1 98.38 117 GLU B N 1
ATOM 2102 C CA . GLU B 1 117 ? -1.521 -10.219 16.844 1 98.38 117 GLU B CA 1
ATOM 2103 C C . GLU B 1 117 ? -1.733 -11.711 17.062 1 98.38 117 GLU B C 1
ATOM 2105 O O . GLU B 1 117 ? -0.803 -12.508 16.906 1 98.38 117 GLU B O 1
ATOM 2110 N N . GLU B 1 118 ? -2.924 -12.055 17.438 1 98.31 118 GLU B N 1
ATOM 2111 C CA . GLU B 1 118 ? -3.248 -13.461 17.672 1 98.31 118 GLU B CA 1
ATOM 2112 C C . GLU B 1 118 ? -3.061 -14.297 16.422 1 98.31 118 GLU B C 1
ATOM 2114 O O . GLU B 1 118 ? -2.494 -15.391 16.469 1 98.31 118 GLU B O 1
ATOM 2119 N N . ILE B 1 119 ? -3.52 -13.805 15.359 1 97.94 119 ILE B N 1
ATOM 2120 C CA . ILE B 1 119 ? -3.43 -14.531 14.094 1 97.94 119 ILE B CA 1
ATOM 2121 C C . ILE B 1 119 ? -1.967 -14.672 13.688 1 97.94 119 ILE B C 1
ATOM 2123 O O . ILE B 1 119 ? -1.517 -15.766 13.336 1 97.94 119 ILE B O 1
ATOM 2127 N N . ALA B 1 120 ? -1.211 -13.578 13.719 1 98.12 120 ALA B N 1
ATOM 2128 C CA . ALA B 1 120 ? 0.207 -13.633 13.375 1 98.12 120 ALA B CA 1
ATOM 2129 C C . ALA B 1 120 ? 0.946 -14.648 14.242 1 98.12 120 ALA B C 1
ATOM 2131 O O . ALA B 1 120 ? 1.705 -15.477 13.727 1 98.12 120 ALA B O 1
ATOM 2132 N N . ARG B 1 121 ? 0.683 -14.617 15.508 1 97.69 121 ARG B N 1
ATOM 2133 C CA . ARG B 1 121 ? 1.345 -15.531 16.438 1 97.69 121 ARG B CA 1
ATOM 2134 C C . ARG B 1 121 ? 1 -16.984 16.125 1 97.69 121 ARG B C 1
ATOM 2136 O O . ARG B 1 121 ? 1.869 -17.859 16.172 1 97.69 121 ARG B O 1
ATOM 2143 N N . SER B 1 122 ? -0.261 -17.203 15.828 1 97.75 122 SER B N 1
ATOM 2144 C CA . SER B 1 122 ? -0.693 -18.562 15.523 1 97.75 122 SER B CA 1
ATOM 2145 C C . SER B 1 122 ? -0.002 -19.109 14.273 1 97.75 122 SER B C 1
ATOM 2147 O O . SER B 1 122 ? 0.087 -20.312 14.07 1 97.75 122 SER B O 1
ATOM 2149 N N . LEU B 1 123 ? 0.509 -18.234 13.469 1 96.19 123 LEU B N 1
ATOM 2150 C CA . LEU B 1 123 ? 1.174 -18.625 12.234 1 96.19 123 LEU B CA 1
ATOM 21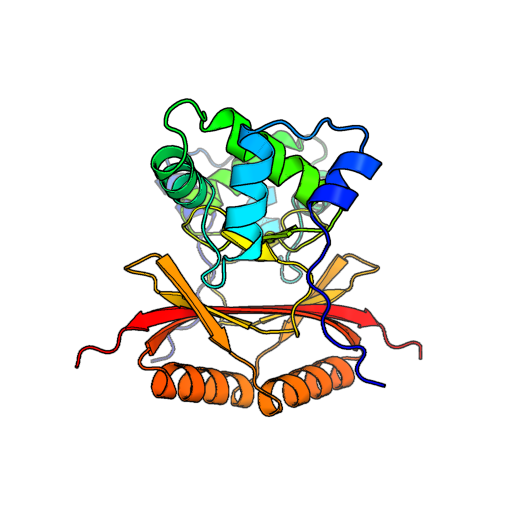51 C C . LEU B 1 123 ? 2.689 -18.531 12.375 1 96.19 123 LEU B C 1
ATOM 2153 O O . LEU B 1 123 ? 3.42 -18.656 11.391 1 96.19 123 LEU B O 1
ATOM 2157 N N . GLY B 1 124 ? 3.148 -18.203 13.586 1 96.94 124 GLY B N 1
ATOM 2158 C CA . GLY B 1 124 ? 4.566 -18.234 13.898 1 96.94 124 GLY B CA 1
ATOM 2159 C C . GLY B 1 124 ? 5.262 -16.906 13.648 1 96.94 124 GLY B C 1
ATOM 2160 O O . GLY B 1 124 ? 6.465 -16.875 13.383 1 96.94 124 GLY B O 1
ATOM 2161 N N . PHE B 1 125 ? 4.504 -15.836 13.742 1 98.06 125 PHE B N 1
ATOM 21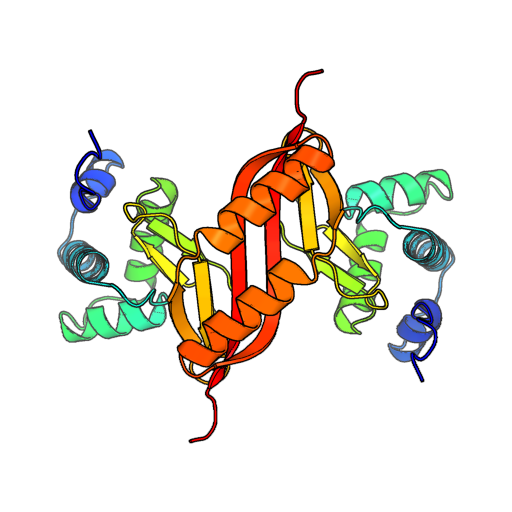62 C CA . PHE B 1 125 ? 5.078 -14.531 13.43 1 98.06 125 PHE B CA 1
ATOM 2163 C C . PHE B 1 125 ? 4.82 -13.539 14.562 1 98.06 125 PHE B C 1
ATOM 2165 O O . PHE B 1 125 ? 3.891 -13.719 15.352 1 98.06 125 PHE B O 1
ATOM 2172 N N . GLU B 1 126 ? 5.66 -12.516 14.609 1 98.06 126 GLU B N 1
ATOM 2173 C CA . GLU B 1 126 ? 5.461 -11.32 15.422 1 98.06 126 GLU B CA 1
ATOM 2174 C C . GLU B 1 126 ? 5.332 -10.078 14.547 1 98.06 126 GLU B C 1
ATOM 2176 O O . GLU B 1 126 ? 6.156 -9.844 13.656 1 98.06 126 GLU B O 1
ATOM 2181 N N . ILE B 1 127 ? 4.34 -9.281 14.883 1 98 127 ILE B N 1
ATOM 2182 C CA . ILE B 1 127 ? 4.09 -8.109 14.055 1 98 127 ILE B CA 1
ATOM 2183 C C . ILE B 1 127 ? 5.074 -7 14.422 1 98 127 ILE B C 1
ATOM 2185 O O . ILE B 1 127 ? 5.242 -6.676 15.602 1 98 127 ILE B O 1
ATOM 2189 N N . VAL B 1 128 ? 5.758 -6.449 13.484 1 97.06 128 VAL B N 1
ATOM 2190 C CA . VAL B 1 128 ? 6.582 -5.258 13.648 1 97.06 128 VAL B CA 1
ATOM 2191 C C . VAL B 1 128 ? 5.746 -4.008 13.367 1 97.06 128 VAL B C 1
ATOM 2193 O O . VAL B 1 128 ? 5.77 -3.051 14.148 1 97.06 128 VAL B O 1
ATOM 2196 N N . HIS B 1 129 ? 5.008 -3.977 12.344 1 94.88 129 HIS B N 1
ATOM 2197 C CA . HIS B 1 129 ? 4.035 -2.945 12.008 1 94.88 129 HIS B CA 1
ATOM 2198 C C . HIS B 1 129 ? 2.992 -3.469 11.023 1 94.88 129 HIS B C 1
ATOM 2200 O O . HIS B 1 129 ? 3.082 -4.613 10.57 1 94.88 129 HIS B O 1
ATOM 2206 N N . HIS B 1 130 ? 1.921 -2.707 10.773 1 96.88 130 HIS B N 1
ATOM 2207 C CA . HIS B 1 130 ? 0.903 -3.129 9.82 1 96.88 130 HIS B CA 1
ATOM 2208 C C . HIS B 1 130 ? 0.334 -1.938 9.055 1 96.88 130 HIS B C 1
ATOM 2210 O O . HIS B 1 130 ? 0.595 -0.787 9.406 1 96.88 130 HIS B O 1
ATOM 2216 N N . ARG B 1 131 ? -0.372 -2.279 8 1 94.62 131 ARG B N 1
ATOM 2217 C CA . ARG B 1 131 ? -1.156 -1.326 7.219 1 94.62 131 ARG B CA 1
ATOM 2218 C C . ARG B 1 131 ? -2.576 -1.836 7 1 94.62 131 ARG B C 1
ATOM 2220 O O . ARG B 1 131 ? -2.775 -2.979 6.586 1 94.62 131 ARG B O 1
ATOM 2227 N N . LEU B 1 132 ? -3.5 -1.014 7.379 1 97.62 132 LEU B N 1
ATOM 2228 C CA . LEU B 1 132 ? -4.906 -1.321 7.133 1 97.62 132 LEU B CA 1
ATOM 2229 C C . LEU B 1 132 ? -5.613 -0.144 6.469 1 97.62 132 LEU B C 1
ATOM 2231 O O . LEU B 1 132 ? -5.68 0.947 7.039 1 97.62 132 LEU B O 1
ATOM 2235 N N . GLU B 1 133 ? -6.055 -0.39 5.297 1 96.81 133 GLU B N 1
ATOM 2236 C CA . GLU B 1 133 ? -6.777 0.603 4.508 1 96.81 133 GLU B CA 1
ATOM 2237 C C . GLU B 1 133 ? -8.164 0.096 4.113 1 96.81 133 GLU B C 1
ATOM 2239 O O . GLU B 1 133 ? -8.289 -0.977 3.518 1 96.81 133 GLU B O 1
ATOM 2244 N N . LEU B 1 134 ? -9.188 0.829 4.453 1 98.06 134 LEU B N 1
ATOM 2245 C CA . LEU B 1 134 ? -10.555 0.545 4.035 1 98.06 134 LEU B CA 1
ATOM 2246 C C . LEU B 1 134 ? -11.008 1.525 2.955 1 98.06 134 LEU B C 1
ATOM 2248 O O . LEU B 1 134 ? -11.039 2.736 3.186 1 98.06 134 LEU B O 1
ATOM 2252 N N . TYR B 1 135 ? -11.281 1.035 1.817 1 97.31 135 TYR B N 1
ATOM 2253 C CA . TYR B 1 135 ? -11.828 1.846 0.736 1 97.31 135 TYR B CA 1
ATOM 2254 C C . TYR B 1 135 ? -13.352 1.812 0.745 1 97.31 135 TYR B C 1
ATOM 2256 O O . TYR B 1 135 ? -13.961 0.752 0.567 1 97.31 135 TYR B O 1
ATOM 2264 N N . CYS B 1 136 ? -13.898 2.99 0.856 1 97.75 136 CYS B N 1
ATOM 2265 C CA . CYS B 1 136 ? -15.32 3.023 1.211 1 97.75 136 CYS B CA 1
ATOM 2266 C C . CYS B 1 136 ? -16.062 4.059 0.378 1 97.75 136 CYS B C 1
ATOM 2268 O O . CYS B 1 136 ? -15.445 4.91 -0.262 1 97.75 136 CYS B O 1
ATOM 2270 N N . LYS B 1 137 ? -17.359 3.904 0.445 1 97.44 137 LYS B N 1
ATOM 2271 C CA . LYS B 1 137 ? -18.312 4.922 0.008 1 97.44 137 LYS B CA 1
ATOM 2272 C C . LYS B 1 137 ? -19.188 5.398 1.17 1 97.44 137 LYS B C 1
ATOM 2274 O O . LYS B 1 137 ? -19.5 4.625 2.076 1 97.44 137 LYS B O 1
ATOM 2279 N N . LYS B 1 138 ? -19.438 6.668 1.096 1 96.12 138 LYS B N 1
ATOM 2280 C CA . LYS B 1 138 ? -20.328 7.188 2.143 1 96.12 138 LYS B CA 1
ATOM 2281 C C . LYS B 1 138 ? -21.703 6.551 2.066 1 96.12 138 LYS B C 1
ATOM 2283 O O . LYS B 1 138 ? -22.234 6.344 0.976 1 96.12 138 LYS B O 1
ATOM 2288 N N . LEU B 1 139 ? -22.172 6.234 3.186 1 92.75 139 LEU B N 1
ATOM 2289 C CA . LEU B 1 139 ? -23.547 5.73 3.244 1 92.75 139 LEU B CA 1
ATOM 2290 C C . LEU B 1 139 ? -24.531 6.824 2.889 1 92.75 139 LEU B C 1
ATOM 2292 O O . LEU B 1 139 ? -24.359 7.984 3.266 1 92.75 139 LEU B O 1
ATOM 2296 N N . LYS B 1 140 ? -25.359 6.488 1.807 1 78.75 140 LYS B N 1
ATOM 2297 C CA . LYS B 1 140 ? -26.406 7.434 1.438 1 78.75 140 LYS B CA 1
ATOM 2298 C C . LYS B 1 140 ? -27.391 7.645 2.592 1 78.75 140 LYS B C 1
ATOM 2300 O O . LYS B 1 140 ? -27.797 6.688 3.25 1 78.75 140 LYS B O 1
ATOM 2305 N N . SER B 1 141 ? -27.312 8.82 3.268 1 57.25 141 SER B N 1
ATOM 2306 C CA . SER B 1 141 ? -28.438 9.148 4.148 1 57.25 141 SER B CA 1
ATOM 2307 C C . SER B 1 141 ? -29.766 8.852 3.48 1 57.25 141 SER B C 1
ATOM 2309 O O . SER B 1 141 ? -29.875 8.922 2.254 1 57.25 141 SER B O 1
#

InterPro domains:
  IPR002481 Ferric-uptake regulator [PF01475] (17-135)
  IPR002481 Ferric-uptake regulator [PTHR33202] (9-138)
  IPR002481 Ferric-uptake regulator [cd07153] (23-135)
  IPR036388 Winged helix-like DNA-binding domain superfamily [G3DSA:1.10.10.10] (8-89)
  IPR036390 Winged helix DNA-binding domain superfamily [SSF46785] (9-136)
  IPR043135 Ferric-uptake regulator, C-terminal domain [G3DSA:3.30.1490.190] (91-138)

Sequence (282 aa):
MNKPYTKPDYEQELRRAGVRITRPRRIILNILNETEDHPDALEIFRRAVEEDDSISLSTVYRTIKLLEERGAIHRHAFAGGPSRFEQASGAHHDHIIDMDSGDVVEFHSDKIEKLQEEIARSLGFEIVHHRLELYCKKLKSMNKPYTKPDYEQELRRAGVRITRPRRIILNILNETEDHPDALEIFRRAVEEDDSISLSTVYRTIKLLEERGAIHRHAFAGGPSRFEQASGAHHDHIIDMDSGDVVEFHSDKIEKLQEEIARSLGFEIVHHRLELYCKKLKS